Protein AF-A0A9D8KCK3-F1 (afdb_monomer)

Structure (mmCIF, N/CA/C/O backbone):
data_AF-A0A9D8KCK3-F1
#
_entry.id   AF-A0A9D8KCK3-F1
#
loop_
_atom_site.group_PDB
_atom_site.id
_atom_site.type_symbol
_atom_site.label_atom_id
_atom_site.label_alt_id
_atom_site.label_comp_id
_atom_site.label_asym_id
_atom_site.label_entity_id
_atom_site.label_seq_id
_atom_site.pdbx_PDB_ins_code
_atom_site.Cartn_x
_atom_site.Cartn_y
_atom_site.Cartn_z
_atom_site.occupancy
_atom_site.B_iso_or_equiv
_atom_site.auth_seq_id
_atom_site.auth_comp_id
_atom_site.auth_asym_id
_atom_site.auth_atom_id
_atom_site.pdbx_PDB_model_num
ATOM 1 N N . MET A 1 1 ? -9.465 -9.272 18.008 1.00 60.84 1 MET A N 1
ATOM 2 C CA . MET A 1 1 ? -8.113 -9.120 17.434 1.00 60.84 1 MET A CA 1
ATOM 3 C C . MET A 1 1 ? -8.028 -10.015 16.230 1.00 60.84 1 MET A C 1
ATOM 5 O O . MET A 1 1 ? -7.490 -11.113 16.320 1.00 60.84 1 MET A O 1
ATOM 9 N N . ALA A 1 2 ? -8.643 -9.576 15.137 1.00 87.25 2 ALA A N 1
ATOM 10 C CA . ALA A 1 2 ? -8.571 -10.280 13.873 1.00 87.25 2 ALA A CA 1
ATOM 11 C C . ALA A 1 2 ? -7.881 -9.375 12.852 1.00 87.25 2 ALA A C 1
ATOM 13 O O . ALA A 1 2 ? -8.322 -8.249 12.627 1.00 87.25 2 ALA A O 1
ATOM 14 N N . ASN A 1 3 ? -6.807 -9.878 12.235 1.00 96.56 3 ASN A N 1
ATOM 15 C CA . ASN A 1 3 ? -6.381 -9.363 10.940 1.00 96.56 3 ASN A CA 1
ATOM 16 C C . ASN A 1 3 ? -7.464 -9.773 9.930 1.00 96.56 3 ASN A C 1
ATOM 18 O O . ASN A 1 3 ? -7.490 -10.919 9.484 1.00 96.56 3 ASN A O 1
ATOM 22 N N . VAL A 1 4 ? -8.384 -8.863 9.620 1.00 97.88 4 VAL A N 1
ATOM 23 C CA . VAL A 1 4 ? -9.520 -9.110 8.723 1.00 97.88 4 VAL A CA 1
ATOM 24 C C . VAL A 1 4 ? -9.115 -9.124 7.247 1.00 97.88 4 VAL A C 1
ATOM 26 O O . VAL A 1 4 ? -9.900 -9.574 6.415 1.00 97.88 4 VAL A O 1
ATOM 29 N N . ALA A 1 5 ? -7.889 -8.693 6.924 1.00 97.88 5 ALA A N 1
ATOM 30 C CA . ALA A 1 5 ? -7.312 -8.804 5.584 1.00 97.88 5 ALA A CA 1
ATOM 31 C C . ALA A 1 5 ? -6.701 -10.189 5.301 1.00 97.88 5 ALA A C 1
ATOM 33 O O . ALA A 1 5 ? -6.444 -10.503 4.142 1.00 97.88 5 ALA A O 1
ATOM 34 N N . LEU A 1 6 ? -6.496 -11.032 6.321 1.00 97.75 6 LEU A N 1
ATOM 35 C CA . LEU A 1 6 ? -5.874 -12.346 6.157 1.00 97.75 6 LEU A CA 1
ATOM 36 C C . LEU A 1 6 ? -6.673 -13.224 5.176 1.00 97.75 6 LEU A C 1
ATOM 38 O O . LEU A 1 6 ? -7.857 -13.496 5.379 1.00 97.75 6 LEU A O 1
ATOM 42 N N . GLY A 1 7 ? -6.004 -13.685 4.122 1.00 97.31 7 GLY A N 1
ATOM 43 C CA . GLY A 1 7 ? -6.556 -14.516 3.055 1.00 97.31 7 GLY A CA 1
ATOM 44 C C . GLY A 1 7 ? -7.502 -13.786 2.100 1.00 97.31 7 GLY A C 1
ATOM 45 O O . GLY A 1 7 ? -8.140 -14.444 1.277 1.00 97.31 7 GLY A O 1
ATOM 46 N N . LYS A 1 8 ? -7.634 -12.457 2.203 1.00 97.25 8 LYS A N 1
ATOM 47 C CA . LYS A 1 8 ? -8.521 -11.676 1.335 1.00 97.25 8 LYS A CA 1
ATOM 48 C C . LYS A 1 8 ? -7.911 -11.445 -0.041 1.00 97.25 8 LYS A C 1
ATOM 50 O O . LYS A 1 8 ? -6.692 -11.380 -0.205 1.00 97.25 8 LYS A O 1
ATOM 55 N N . ARG A 1 9 ? -8.787 -11.323 -1.039 1.00 93.31 9 ARG A N 1
ATOM 56 C CA . ARG A 1 9 ? -8.413 -11.121 -2.440 1.00 93.31 9 ARG A CA 1
ATOM 57 C C . ARG A 1 9 ? -7.913 -9.691 -2.666 1.00 93.31 9 ARG A C 1
ATOM 59 O O . ARG A 1 9 ? -8.565 -8.737 -2.250 1.00 93.31 9 ARG A O 1
ATOM 66 N N . VAL A 1 10 ? -6.813 -9.573 -3.408 1.00 95.31 10 VAL A N 1
ATOM 67 C CA . VAL A 1 10 ? -6.429 -8.334 -4.098 1.00 95.31 10 VAL A CA 1
ATOM 68 C C . VAL A 1 10 ? -7.210 -8.244 -5.407 1.00 95.31 10 VAL A C 1
ATOM 70 O O . VAL A 1 10 ? -7.305 -9.231 -6.144 1.00 95.31 10 VAL A O 1
ATOM 73 N N . GLU A 1 11 ? -7.823 -7.097 -5.670 1.00 92.81 11 GLU A N 1
ATOM 74 C CA . GLU A 1 11 ? -8.735 -6.934 -6.799 1.00 92.81 11 GLU A CA 1
ATOM 75 C C . GLU A 1 11 ? -8.028 -6.811 -8.143 1.00 92.81 11 GLU A C 1
ATOM 77 O O . GLU A 1 11 ? -8.516 -7.363 -9.135 1.00 92.81 11 GLU A O 1
ATOM 82 N N . GLU A 1 12 ? -6.899 -6.113 -8.162 1.00 89.69 12 GLU A N 1
ATOM 83 C CA . GLU A 1 12 ? -6.051 -5.921 -9.327 1.00 89.69 12 GLU A CA 1
ATOM 84 C C . GLU A 1 12 ? -5.218 -7.175 -9.630 1.00 89.69 12 GLU A C 1
ATOM 86 O O . GLU A 1 12 ? -4.938 -8.006 -8.760 1.00 89.69 12 GLU A O 1
ATOM 91 N N . ASP A 1 13 ? -4.795 -7.308 -10.887 1.00 89.75 13 ASP A N 1
ATOM 92 C CA . ASP A 1 13 ? -4.031 -8.462 -11.376 1.00 89.75 13 ASP A CA 1
ATOM 93 C C . ASP A 1 13 ? -2.537 -8.349 -11.023 1.00 89.75 13 ASP A C 1
ATOM 95 O O . ASP A 1 13 ? -1.655 -8.244 -11.877 1.00 89.75 13 ASP A O 1
ATOM 99 N N . TRP A 1 14 ? -2.246 -8.307 -9.721 1.00 93.50 14 TRP A N 1
ATOM 100 C CA . TRP A 1 14 ? -0.877 -8.326 -9.216 1.00 93.50 14 TRP A CA 1
ATOM 101 C C . TRP A 1 14 ? -0.295 -9.732 -9.313 1.00 93.50 14 TRP A C 1
ATOM 103 O O . TRP A 1 14 ? -0.905 -10.725 -8.904 1.00 93.50 14 TRP A O 1
ATOM 113 N N . SER A 1 15 ? 0.957 -9.812 -9.758 1.00 95.19 15 SER A N 1
ATOM 114 C CA . SER A 1 15 ? 1.705 -11.063 -9.712 1.00 95.19 15 SER A CA 1
ATOM 115 C C . SER A 1 15 ? 1.869 -11.512 -8.261 1.00 95.19 15 SER A C 1
ATOM 117 O O . SER A 1 15 ? 2.265 -10.719 -7.407 1.00 95.19 15 SER A O 1
ATOM 119 N N . ASN A 1 16 ? 1.578 -12.788 -7.987 1.00 95.94 16 ASN A N 1
ATOM 120 C CA . ASN A 1 16 ? 1.599 -13.380 -6.644 1.00 95.94 16 ASN A CA 1
ATOM 121 C C . ASN A 1 16 ? 0.749 -12.607 -5.619 1.00 95.94 16 ASN A C 1
ATOM 123 O O . ASN A 1 16 ? 1.131 -12.492 -4.458 1.00 95.94 16 ASN A O 1
ATOM 127 N N . SER A 1 17 ? -0.401 -12.073 -6.035 1.00 95.25 17 SER A N 1
ATOM 128 C CA . SER A 1 17 ? -1.267 -11.233 -5.199 1.00 95.25 17 SER A CA 1
ATOM 129 C C . SER A 1 17 ? -1.626 -11.827 -3.832 1.00 95.25 17 SER A C 1
ATOM 131 O O . SER A 1 17 ? -1.714 -11.088 -2.856 1.00 95.25 17 SER A O 1
ATOM 133 N N . ILE A 1 18 ? -1.763 -13.155 -3.738 1.00 95.12 18 ILE A N 1
ATOM 134 C CA . ILE A 1 18 ? -2.045 -13.857 -2.477 1.00 95.12 18 ILE A CA 1
ATOM 135 C C . ILE A 1 18 ? -0.959 -13.652 -1.416 1.00 95.12 18 ILE A C 1
ATOM 137 O O . ILE A 1 18 ? -1.251 -13.733 -0.229 1.00 95.12 18 ILE A O 1
ATOM 141 N N . GLU A 1 19 ? 0.285 -13.374 -1.819 1.00 97.38 19 GLU A N 1
ATOM 142 C CA . GLU A 1 19 ? 1.371 -13.115 -0.874 1.00 97.38 19 GLU A CA 1
ATOM 143 C C . GLU A 1 19 ? 1.085 -11.880 -0.023 1.00 97.38 19 GLU A C 1
ATOM 145 O O . GLU A 1 19 ? 1.400 -11.893 1.153 1.00 97.38 19 GLU A O 1
ATOM 150 N N . ALA A 1 20 ? 0.404 -10.862 -0.564 1.00 97.81 20 ALA A N 1
ATOM 151 C CA . ALA A 1 20 ? 0.104 -9.638 0.176 1.00 97.81 20 ALA A CA 1
ATOM 152 C C . ALA A 1 20 ? -0.858 -9.839 1.356 1.00 97.81 20 ALA A C 1
ATOM 154 O O . ALA A 1 20 ? -1.026 -8.914 2.142 1.00 97.81 20 ALA A O 1
ATOM 155 N N . THR A 1 21 ? -1.530 -10.984 1.472 1.00 98.00 21 THR A N 1
ATOM 156 C CA . THR A 1 21 ? -2.535 -11.229 2.516 1.00 98.00 21 THR A CA 1
ATOM 157 C C . THR A 1 21 ? -2.410 -12.614 3.148 1.00 98.00 21 THR A C 1
ATOM 159 O O . THR A 1 21 ? -3.342 -13.070 3.810 1.00 98.00 21 THR A O 1
ATOM 162 N N . ASN A 1 22 ? -1.301 -13.335 2.958 1.00 96.94 22 ASN A N 1
ATOM 163 C CA . ASN A 1 22 ? -1.178 -14.721 3.431 1.00 96.94 22 ASN A CA 1
ATOM 164 C C . ASN A 1 22 ? -0.672 -14.854 4.879 1.00 96.94 22 ASN A C 1
ATOM 166 O O . ASN A 1 22 ? -0.612 -15.973 5.398 1.00 96.94 22 ASN A O 1
ATOM 170 N N . GLY A 1 23 ? -0.316 -13.752 5.544 1.00 95.50 23 GLY A N 1
ATOM 171 C CA . GLY A 1 23 ? 0.222 -13.746 6.902 1.00 95.50 23 GLY A CA 1
ATOM 172 C C . GLY A 1 23 ? 1.704 -14.119 6.985 1.00 95.50 23 GLY A C 1
ATOM 173 O O . GLY A 1 23 ? 2.251 -14.217 8.090 1.00 95.50 23 GLY A O 1
ATOM 174 N N . ASN A 1 24 ? 2.382 -14.359 5.858 1.00 94.56 24 ASN A N 1
ATOM 175 C CA . ASN A 1 24 ? 3.786 -14.742 5.838 1.00 94.56 24 ASN A CA 1
ATOM 176 C C . ASN A 1 24 ? 4.701 -13.523 5.708 1.00 94.56 24 ASN A C 1
ATOM 178 O O . ASN A 1 24 ? 5.197 -13.158 4.648 1.00 94.56 24 ASN A O 1
ATOM 182 N N . VAL A 1 25 ? 5.068 -12.992 6.863 1.00 93.50 25 VAL A N 1
ATOM 183 C CA . VAL A 1 25 ? 5.966 -11.837 6.989 1.00 93.50 25 VAL A CA 1
ATOM 184 C C . VAL A 1 25 ? 7.453 -12.220 6.992 1.00 93.50 25 VAL A C 1
ATOM 186 O O . VAL A 1 25 ? 8.318 -11.421 7.353 1.00 93.50 25 VAL A O 1
ATOM 189 N N . SER A 1 26 ? 7.774 -13.471 6.649 1.00 90.25 26 SER A N 1
ATOM 190 C CA . SER A 1 26 ? 9.117 -14.045 6.747 1.00 90.25 26 SER A CA 1
ATOM 191 C C . SER A 1 26 ? 9.504 -14.797 5.474 1.00 90.25 26 SER A C 1
ATOM 193 O O . SER A 1 26 ? 8.661 -15.180 4.670 1.00 90.25 26 SER A O 1
ATOM 195 N N . LYS A 1 27 ? 10.802 -15.057 5.287 1.00 88.75 27 LYS A N 1
ATOM 196 C CA . LYS A 1 27 ? 11.336 -15.882 4.186 1.00 88.75 27 LYS A CA 1
ATOM 197 C C . LYS A 1 27 ? 11.113 -15.322 2.777 1.00 88.75 27 LYS A C 1
ATOM 199 O O . LYS A 1 27 ? 11.446 -16.008 1.811 1.00 88.75 27 LYS A O 1
ATOM 204 N N . TYR A 1 28 ? 10.644 -14.085 2.634 1.00 93.88 28 TYR A N 1
ATOM 205 C CA . TYR A 1 28 ? 10.655 -13.404 1.346 1.00 93.88 28 TYR A CA 1
ATOM 206 C C . TYR A 1 28 ? 12.095 -13.086 0.922 1.00 93.88 28 TYR A C 1
ATOM 208 O O . TYR A 1 28 ? 12.970 -12.748 1.727 1.00 93.88 28 TYR A O 1
ATOM 216 N N . THR A 1 29 ? 12.367 -13.256 -0.366 1.00 91.62 29 THR A N 1
ATOM 217 C CA . THR A 1 29 ? 13.702 -13.133 -0.970 1.00 91.62 29 THR A CA 1
ATOM 218 C C . THR A 1 29 ? 13.698 -12.040 -2.026 1.00 91.62 29 THR A C 1
ATOM 220 O O . THR A 1 29 ? 12.721 -11.330 -2.152 1.00 91.62 29 THR A O 1
ATOM 223 N N . GLY A 1 30 ? 14.773 -11.861 -2.802 1.00 87.06 30 GLY A N 1
ATOM 224 C CA . GLY A 1 30 ? 14.754 -10.882 -3.901 1.00 87.06 30 GLY A CA 1
ATOM 225 C C . GLY A 1 30 ? 13.754 -11.194 -5.019 1.00 87.06 30 GLY A C 1
ATOM 226 O O . GLY A 1 30 ? 13.447 -10.293 -5.789 1.00 87.06 30 GLY A O 1
ATOM 227 N N . ASN A 1 31 ? 13.259 -12.435 -5.094 1.00 89.19 31 ASN A N 1
ATOM 228 C CA . ASN A 1 31 ? 12.496 -12.932 -6.241 1.00 89.19 31 ASN A CA 1
ATOM 229 C C . ASN A 1 31 ? 11.154 -13.589 -5.856 1.00 89.19 31 ASN A C 1
ATOM 231 O O . ASN A 1 31 ? 10.460 -14.074 -6.741 1.00 89.19 31 ASN A O 1
ATOM 235 N N . ALA A 1 32 ? 10.817 -13.695 -4.565 1.00 93.62 32 ALA A N 1
ATOM 236 C CA . ALA A 1 32 ? 9.633 -14.427 -4.099 1.00 93.62 32 ALA A CA 1
ATOM 237 C C . ALA A 1 32 ? 9.191 -13.983 -2.695 1.00 93.62 32 ALA A C 1
ATOM 239 O O . ALA A 1 32 ? 10.005 -13.436 -1.945 1.00 93.62 32 ALA A O 1
ATOM 240 N N . GLY A 1 33 ? 7.947 -14.311 -2.324 1.00 95.62 33 GLY A N 1
ATOM 241 C CA . GLY A 1 33 ? 7.348 -13.995 -1.019 1.00 95.62 33 GLY A CA 1
ATOM 242 C C . GLY A 1 33 ? 6.794 -12.571 -0.930 1.00 95.62 33 GLY A C 1
ATOM 243 O O . GLY A 1 33 ? 6.902 -11.931 0.107 1.00 95.62 33 GLY A O 1
ATOM 244 N N . PHE A 1 34 ? 6.317 -12.032 -2.049 1.00 97.50 34 PHE A N 1
ATOM 245 C CA . PHE A 1 34 ? 5.665 -10.729 -2.124 1.00 97.50 34 PHE A CA 1
ATOM 246 C C . PHE A 1 34 ? 4.753 -10.683 -3.350 1.00 97.50 34 PHE A C 1
ATOM 248 O O . PHE A 1 34 ? 5.034 -11.333 -4.365 1.00 97.50 34 PHE A O 1
ATOM 255 N N . ALA A 1 35 ? 3.709 -9.865 -3.269 1.00 98.00 35 ALA A N 1
ATOM 256 C CA . ALA A 1 35 ? 2.940 -9.429 -4.420 1.00 98.00 35 ALA A CA 1
ATOM 257 C C . ALA A 1 35 ? 3.673 -8.284 -5.127 1.00 98.00 35 ALA A C 1
ATOM 259 O O . ALA A 1 35 ? 4.323 -7.456 -4.474 1.00 98.00 35 ALA A O 1
ATOM 260 N N . TYR A 1 36 ? 3.570 -8.217 -6.455 1.00 97.25 36 TYR A N 1
ATOM 261 C CA . TYR A 1 36 ? 4.178 -7.128 -7.216 1.00 97.25 36 TYR A CA 1
ATOM 262 C C . TYR A 1 36 ? 3.457 -6.784 -8.523 1.00 97.25 36 TYR A C 1
ATOM 264 O O . TYR A 1 36 ? 2.821 -7.627 -9.153 1.00 97.25 36 TYR A O 1
ATOM 272 N N . THR A 1 37 ? 3.616 -5.532 -8.952 1.00 93.50 37 THR A N 1
ATOM 273 C CA . THR A 1 37 ? 3.099 -4.982 -10.220 1.00 93.50 37 THR A CA 1
ATOM 274 C C . THR A 1 37 ? 3.997 -3.829 -10.697 1.00 93.50 37 THR A C 1
ATOM 276 O O . THR A 1 37 ? 4.763 -3.291 -9.883 1.00 93.50 37 THR A O 1
ATOM 279 N N . PRO A 1 38 ? 3.985 -3.427 -11.984 1.00 88.38 38 PRO A N 1
ATOM 280 C CA . PRO A 1 38 ? 4.630 -2.192 -12.406 1.00 88.38 38 PRO A CA 1
ATOM 281 C C . PRO A 1 38 ? 3.940 -0.975 -11.778 1.00 88.38 38 PRO A C 1
ATOM 283 O O . PRO A 1 38 ? 2.721 -0.875 -11.841 1.00 88.38 38 PRO A O 1
ATOM 286 N N . TRP A 1 39 ? 4.691 -0.023 -11.222 1.00 86.12 39 TRP A N 1
ATOM 287 C CA . TRP A 1 39 ? 4.102 1.246 -10.772 1.00 86.12 39 TRP A CA 1
ATOM 288 C C . TRP A 1 39 ? 3.918 2.235 -11.950 1.00 86.12 39 TRP A C 1
ATOM 290 O O . TRP A 1 39 ? 4.722 2.218 -12.889 1.00 86.12 39 TRP A O 1
ATOM 300 N N . PRO A 1 40 ? 2.913 3.134 -11.903 1.00 88.50 40 PRO A N 1
ATOM 301 C CA . PRO A 1 40 ? 1.910 3.245 -10.850 1.00 88.50 40 PRO A CA 1
ATOM 302 C C . PRO A 1 40 ? 0.781 2.218 -10.995 1.00 88.50 40 PRO A C 1
ATOM 304 O O . PRO A 1 40 ? 0.372 1.904 -12.112 1.00 88.50 40 PRO A O 1
ATOM 307 N N . ASP A 1 41 ? 0.255 1.735 -9.871 1.00 87.88 41 ASP A N 1
ATOM 308 C CA . ASP A 1 41 ? -0.913 0.845 -9.842 1.00 87.88 41 ASP A CA 1
ATOM 309 C C . ASP A 1 41 ? -1.619 0.888 -8.477 1.00 87.88 41 ASP A C 1
ATOM 311 O O . ASP A 1 41 ? -1.084 1.440 -7.515 1.00 87.88 41 ASP A O 1
ATOM 315 N N . ASN A 1 42 ? -2.796 0.279 -8.365 1.00 91.62 42 ASN A N 1
ATOM 316 C CA . ASN A 1 42 ? -3.467 0.086 -7.081 1.00 91.62 42 ASN A CA 1
ATOM 317 C C . ASN A 1 42 ? -3.375 -1.358 -6.609 1.00 91.62 42 ASN A C 1
ATOM 319 O O . ASN A 1 42 ? -3.468 -2.286 -7.402 1.00 91.62 42 ASN A O 1
ATOM 323 N N . LEU A 1 43 ? -3.183 -1.530 -5.302 1.00 95.50 43 LEU A N 1
ATOM 324 C CA . LEU A 1 43 ? -3.442 -2.775 -4.589 1.00 95.50 43 LEU A CA 1
ATOM 325 C C . LEU A 1 43 ? -4.643 -2.533 -3.688 1.00 95.50 43 LEU A C 1
ATOM 327 O O . LEU A 1 43 ? -4.513 -1.885 -2.648 1.00 95.50 43 LEU A O 1
ATOM 331 N N . THR A 1 44 ? -5.799 -3.035 -4.092 1.00 97.06 44 THR A N 1
ATOM 332 C CA . THR A 1 44 ? -7.059 -2.937 -3.366 1.00 97.06 44 THR A CA 1
ATOM 333 C C . THR A 1 44 ? -7.417 -4.298 -2.788 1.00 97.06 44 THR A C 1
ATOM 335 O O . THR A 1 44 ? -7.530 -5.282 -3.512 1.00 97.06 44 THR A O 1
ATOM 338 N N . ILE A 1 45 ? -7.616 -4.361 -1.474 1.00 98.19 45 ILE A N 1
ATOM 339 C CA . ILE A 1 45 ? -8.086 -5.557 -0.772 1.00 98.19 45 ILE A CA 1
ATOM 340 C C . ILE A 1 45 ? -9.574 -5.387 -0.482 1.00 98.19 45 ILE A C 1
ATOM 342 O O . ILE A 1 45 ? -9.952 -4.437 0.208 1.00 98.19 45 ILE A O 1
ATOM 346 N N . ASP A 1 46 ? -10.400 -6.319 -0.964 1.00 97.25 46 ASP A N 1
ATOM 347 C CA . ASP A 1 46 ? -11.806 -6.428 -0.558 1.00 97.25 46 ASP A CA 1
ATOM 348 C C . ASP A 1 46 ? -11.905 -7.271 0.721 1.00 97.25 46 ASP A C 1
ATOM 350 O O . ASP A 1 46 ? -11.664 -8.480 0.714 1.00 97.25 46 ASP A O 1
ATOM 354 N N . LEU A 1 47 ? -12.276 -6.635 1.834 1.00 97.88 47 LEU A N 1
ATOM 355 C CA . LEU A 1 47 ? -12.503 -7.305 3.118 1.00 97.88 47 LEU A CA 1
ATOM 356 C C . LEU A 1 47 ? -13.825 -8.096 3.144 1.00 97.88 47 LEU A C 1
ATOM 358 O O . LEU A 1 47 ? -14.109 -8.776 4.130 1.00 97.88 47 LEU A O 1
ATOM 362 N N . GLU A 1 48 ? -14.633 -8.014 2.082 1.00 97.19 48 GLU A N 1
ATOM 363 C CA . GLU A 1 48 ? -15.952 -8.635 1.862 1.00 97.19 48 GLU A CA 1
ATOM 364 C C . GLU A 1 48 ? -17.082 -8.066 2.735 1.00 97.19 48 GLU A C 1
ATOM 366 O O . GLU A 1 48 ? -18.249 -8.115 2.349 1.00 97.19 48 GLU A O 1
ATOM 371 N N . ASN A 1 49 ? -16.749 -7.477 3.885 1.00 96.81 49 ASN A N 1
ATOM 372 C CA . ASN A 1 49 ? -17.671 -6.798 4.791 1.00 96.81 49 ASN A CA 1
ATOM 373 C C . ASN A 1 49 ? -17.117 -5.429 5.194 1.00 96.81 49 ASN A C 1
ATOM 375 O O . ASN A 1 49 ? -15.920 -5.173 5.092 1.00 96.81 49 ASN A O 1
ATOM 379 N N . ILE A 1 50 ? -17.994 -4.549 5.681 1.00 97.19 50 ILE A N 1
ATOM 380 C CA . ILE A 1 50 ? -17.563 -3.298 6.313 1.00 97.19 50 ILE A CA 1
ATOM 381 C C . ILE A 1 50 ? -17.112 -3.618 7.739 1.00 97.19 50 ILE A C 1
ATOM 383 O O . ILE A 1 50 ? -17.899 -4.127 8.538 1.00 97.19 50 ILE A O 1
ATOM 387 N N . TYR A 1 51 ? -15.867 -3.271 8.052 1.00 97.38 51 TYR A N 1
ATOM 388 C CA . TYR A 1 51 ? -15.278 -3.387 9.380 1.00 97.38 51 TYR A CA 1
ATOM 389 C C . TYR A 1 51 ? -15.000 -2.012 9.977 1.00 97.38 51 TYR A C 1
ATOM 391 O O . TYR A 1 51 ? -14.747 -1.043 9.260 1.00 97.38 51 TYR A O 1
ATOM 399 N N . GLU A 1 52 ? -15.021 -1.944 11.305 1.00 96.62 52 GLU A N 1
ATOM 400 C CA . GLU A 1 52 ? -14.486 -0.820 12.066 1.00 96.62 52 GLU A CA 1
ATOM 401 C C . GLU A 1 52 ? -12.985 -1.053 12.289 1.00 96.62 52 GLU A C 1
ATOM 403 O O . GLU A 1 52 ? -12.579 -1.806 13.169 1.00 96.62 52 GLU A O 1
ATOM 408 N N . LEU A 1 53 ? -12.150 -0.465 11.433 1.00 97.19 53 LEU A N 1
ATOM 409 C CA . LEU A 1 53 ? -10.706 -0.668 11.434 1.00 97.19 53 LEU A CA 1
ATOM 410 C C . LEU A 1 53 ? -10.019 0.272 12.425 1.00 97.19 53 LEU A C 1
ATOM 412 O O . LEU A 1 53 ? -10.118 1.496 12.326 1.00 97.19 53 LEU A O 1
ATOM 416 N N . HIS A 1 54 ? -9.265 -0.315 13.349 1.00 96.69 54 HIS A N 1
ATOM 417 C CA . HIS A 1 54 ? -8.438 0.398 14.319 1.00 96.69 54 HIS A CA 1
ATOM 418 C C . HIS A 1 54 ? -7.014 0.614 13.818 1.00 96.69 54 HIS A C 1
ATOM 420 O O . HIS A 1 54 ? -6.397 1.629 14.134 1.00 96.69 54 HIS A O 1
ATOM 426 N N . VAL A 1 55 ? -6.471 -0.347 13.069 1.00 97.38 55 VAL A N 1
ATOM 427 C CA . VAL A 1 55 ? -5.097 -0.290 12.566 1.00 97.38 55 VAL A CA 1
ATOM 428 C C . VAL A 1 55 ? -5.039 -0.877 11.167 1.00 97.38 55 VAL A C 1
ATOM 430 O O . VAL A 1 55 ? -5.554 -1.967 10.931 1.00 97.38 55 VAL A O 1
ATOM 433 N N . ILE A 1 56 ? -4.353 -0.190 10.260 1.00 98.31 56 ILE A N 1
ATOM 434 C CA . ILE A 1 56 ? -3.852 -0.785 9.020 1.00 98.31 56 ILE A CA 1
ATOM 435 C C . ILE A 1 56 ? -2.333 -0.756 9.092 1.00 98.31 56 ILE A C 1
ATOM 437 O O . ILE A 1 56 ? -1.739 0.267 9.433 1.00 98.31 56 ILE A O 1
ATOM 441 N N . ARG A 1 57 ? -1.688 -1.873 8.771 1.00 97.81 57 ARG A N 1
ATOM 442 C CA . ARG A 1 57 ? -0.237 -1.919 8.616 1.00 97.81 57 ARG A CA 1
ATOM 443 C C . ARG A 1 57 ? 0.153 -2.800 7.453 1.00 97.81 57 ARG A C 1
ATOM 445 O O . ARG A 1 57 ? -0.550 -3.746 7.134 1.00 97.81 57 ARG A O 1
ATOM 452 N N . PHE A 1 58 ? 1.274 -2.504 6.825 1.00 98.50 58 PHE A N 1
ATOM 453 C CA . PHE A 1 58 ? 1.775 -3.318 5.726 1.00 98.50 58 PHE A CA 1
ATOM 454 C C . PHE A 1 58 ? 3.295 -3.308 5.690 1.00 98.50 58 PHE A C 1
ATOM 456 O O . PHE A 1 58 ? 3.948 -2.372 6.161 1.00 98.50 58 PHE A O 1
ATOM 463 N N . LEU A 1 59 ? 3.842 -4.381 5.134 1.00 98.38 59 LEU A N 1
ATOM 464 C CA . LEU A 1 59 ? 5.261 -4.612 4.953 1.00 98.38 59 LEU A CA 1
ATOM 465 C C . LEU A 1 59 ? 5.614 -4.418 3.483 1.00 98.38 59 LEU A C 1
ATOM 467 O O . LEU A 1 59 ? 5.234 -5.211 2.623 1.00 98.38 59 LEU A O 1
ATOM 471 N N . LEU A 1 60 ? 6.380 -3.373 3.193 1.00 98.44 60 LEU A N 1
ATOM 472 C CA . LEU A 1 60 ? 7.021 -3.205 1.893 1.00 98.44 60 LEU A CA 1
ATOM 473 C C . LEU A 1 60 ? 8.363 -3.933 1.886 1.00 98.44 60 LEU A C 1
ATOM 475 O O . LEU A 1 60 ? 9.041 -3.998 2.912 1.00 98.44 60 LEU A O 1
ATOM 479 N N . PHE A 1 61 ? 8.780 -4.445 0.727 1.00 97.56 61 PHE A N 1
ATOM 480 C CA . PHE A 1 61 ? 10.044 -5.180 0.632 1.00 97.56 61 PHE A CA 1
ATOM 481 C C . PHE A 1 61 ? 11.227 -4.344 1.144 1.00 97.56 61 PHE A C 1
ATOM 483 O O . PHE A 1 61 ? 11.542 -3.297 0.578 1.00 97.56 61 PHE A O 1
ATOM 490 N N . ASP A 1 62 ? 11.928 -4.847 2.157 1.00 96.38 62 ASP A N 1
ATOM 491 C CA . ASP A 1 62 ? 13.116 -4.209 2.738 1.00 96.38 62 ASP A CA 1
ATOM 492 C C . ASP A 1 62 ? 14.340 -5.140 2.788 1.00 96.38 62 ASP A C 1
ATOM 494 O O . ASP A 1 62 ? 15.370 -4.802 3.365 1.00 96.38 62 ASP A O 1
ATOM 498 N N . GLY A 1 63 ? 14.237 -6.329 2.187 1.00 93.94 63 GLY A N 1
ATOM 499 C CA . GLY A 1 63 ? 15.310 -7.322 2.146 1.00 93.94 63 GLY A CA 1
ATOM 500 C C . GLY A 1 63 ? 15.602 -8.050 3.466 1.00 93.94 63 GLY A C 1
ATOM 501 O O . GLY A 1 63 ? 16.509 -8.889 3.483 1.00 93.94 63 GLY A O 1
ATOM 502 N N . LEU A 1 64 ? 14.853 -7.805 4.548 1.00 94.19 64 LEU A N 1
ATOM 503 C CA . LEU A 1 64 ? 15.086 -8.433 5.857 1.00 94.19 64 LEU A CA 1
ATOM 504 C C . LEU A 1 64 ? 14.413 -9.804 6.021 1.00 94.19 64 LEU A C 1
ATOM 506 O O . LEU A 1 64 ? 14.737 -10.537 6.952 1.00 94.19 64 LEU A O 1
ATOM 510 N N . GLY A 1 65 ? 13.546 -10.205 5.090 1.00 90.50 65 GLY A N 1
ATOM 511 C CA . GLY A 1 65 ? 12.880 -11.513 5.106 1.00 90.50 65 GLY A CA 1
ATOM 512 C C . GLY A 1 65 ? 13.803 -12.714 4.887 1.00 90.50 65 GLY A C 1
ATOM 513 O O . GLY A 1 65 ? 13.438 -13.841 5.228 1.00 90.50 65 GLY A O 1
ATOM 514 N N . ARG A 1 66 ? 15.009 -12.504 4.341 1.00 86.94 66 ARG A N 1
ATOM 515 C CA . ARG A 1 66 ? 15.956 -13.592 4.056 1.00 86.94 66 ARG A CA 1
ATOM 516 C C . ARG A 1 66 ? 16.581 -14.117 5.354 1.00 86.94 66 ARG A C 1
ATOM 518 O O . ARG A 1 66 ? 16.965 -13.313 6.207 1.00 86.94 66 ARG A O 1
ATOM 525 N N . PRO A 1 67 ? 16.797 -15.440 5.485 1.00 80.44 67 PRO A N 1
ATOM 526 C CA . PRO A 1 67 ? 17.559 -15.985 6.602 1.00 80.44 67 PRO A CA 1
ATOM 527 C C . PRO A 1 67 ? 18.921 -15.293 6.729 1.00 80.44 67 PRO A C 1
ATOM 529 O O . PRO A 1 67 ? 19.656 -15.179 5.749 1.00 80.44 67 PRO A O 1
ATOM 532 N N . ASN A 1 68 ? 19.255 -14.847 7.941 1.00 82.44 68 ASN A N 1
ATOM 533 C CA . ASN A 1 68 ? 20.504 -14.148 8.269 1.00 82.44 68 ASN A CA 1
ATOM 534 C C . ASN A 1 68 ? 20.710 -12.785 7.581 1.00 82.44 68 ASN A C 1
ATOM 536 O O . ASN A 1 68 ? 21.828 -12.265 7.612 1.00 82.44 68 ASN A O 1
ATOM 540 N N . SER A 1 69 ? 19.670 -12.181 6.995 1.00 83.75 69 SER A N 1
ATOM 541 C CA . SER A 1 69 ? 19.763 -10.800 6.519 1.00 83.75 69 SER A CA 1
ATOM 542 C C . SER A 1 69 ? 19.982 -9.857 7.699 1.00 83.75 69 SER A C 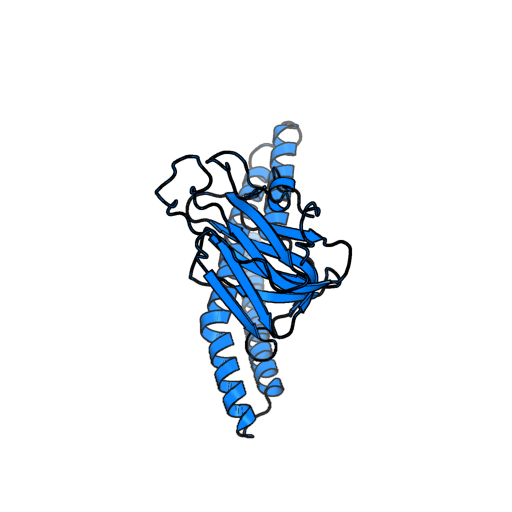1
ATOM 544 O O . SER A 1 69 ? 19.203 -9.846 8.650 1.00 83.75 69 SER A O 1
ATOM 546 N N . LYS A 1 70 ? 21.067 -9.083 7.655 1.00 84.50 70 LYS A N 1
ATOM 547 C CA . LYS A 1 70 ? 21.398 -8.066 8.670 1.00 84.50 70 LYS A CA 1
ATOM 548 C C . LYS A 1 70 ? 21.354 -6.647 8.115 1.00 84.50 70 LYS A C 1
ATOM 550 O O . LYS A 1 70 ? 21.567 -5.694 8.858 1.00 84.50 70 LYS A O 1
ATOM 555 N N . THR A 1 71 ? 21.122 -6.509 6.814 1.00 89.00 71 THR A N 1
ATOM 556 C CA . THR A 1 71 ? 21.216 -5.236 6.108 1.00 89.00 71 THR A CA 1
ATOM 557 C C . THR A 1 71 ? 19.930 -5.013 5.340 1.00 89.00 71 THR A C 1
ATOM 559 O O . THR A 1 71 ? 19.562 -5.816 4.485 1.00 89.00 71 THR A O 1
ATOM 562 N N . AR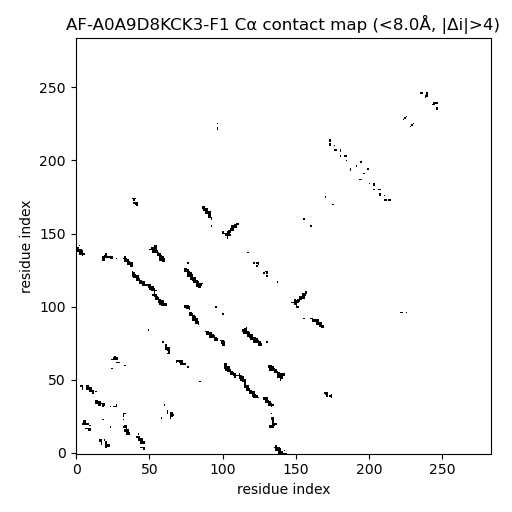G A 1 72 ? 19.259 -3.914 5.678 1.00 93.38 72 ARG A N 1
ATOM 563 C CA . ARG A 1 72 ? 18.060 -3.432 5.001 1.00 93.38 72 ARG A CA 1
ATOM 564 C C . ARG A 1 72 ? 18.427 -2.977 3.584 1.00 93.38 72 ARG A C 1
ATOM 566 O O . ARG A 1 72 ? 19.447 -2.318 3.390 1.00 93.38 72 ARG A O 1
ATOM 573 N N . ASP A 1 73 ? 17.605 -3.338 2.607 1.00 94.44 73 ASP A N 1
ATOM 574 C CA . ASP A 1 73 ? 17.688 -2.837 1.234 1.00 94.44 73 ASP A CA 1
ATOM 575 C C . ASP A 1 73 ? 17.494 -1.308 1.236 1.00 94.44 73 ASP A C 1
ATOM 577 O O . ASP A 1 73 ? 16.747 -0.760 2.050 1.00 94.44 73 ASP A O 1
ATOM 581 N N . THR A 1 74 ? 18.201 -0.605 0.353 1.00 94.50 74 THR A N 1
ATOM 582 C CA . THR A 1 74 ? 18.185 0.864 0.289 1.00 94.50 74 THR A CA 1
ATOM 583 C C . THR A 1 74 ? 17.018 1.417 -0.520 1.00 94.50 74 THR A C 1
ATOM 585 O O . THR A 1 74 ? 16.820 2.633 -0.547 1.00 94.50 74 THR A O 1
ATOM 588 N N . ARG A 1 75 ? 16.246 0.561 -1.201 1.00 95.31 75 ARG A N 1
ATOM 589 C CA . ARG A 1 75 ? 15.096 1.006 -1.983 1.00 95.31 75 ARG A CA 1
ATOM 590 C C . ARG A 1 75 ? 14.028 1.630 -1.101 1.00 95.31 75 ARG A C 1
ATOM 592 O O . ARG A 1 75 ? 13.795 1.187 0.023 1.00 95.31 75 ARG A O 1
ATOM 599 N N . ILE A 1 76 ? 13.331 2.600 -1.665 1.00 96.69 76 ILE A N 1
ATOM 600 C CA . ILE A 1 76 ? 12.208 3.278 -1.033 1.00 96.69 76 ILE A CA 1
ATOM 601 C C . ILE A 1 76 ? 11.026 3.295 -1.990 1.00 96.69 76 ILE A C 1
ATOM 603 O O . ILE A 1 76 ? 11.195 3.354 -3.212 1.00 96.69 76 ILE A O 1
ATOM 607 N N . TYR A 1 77 ? 9.836 3.261 -1.413 1.00 97.88 77 TYR A N 1
ATOM 608 C CA . TYR A 1 77 ? 8.574 3.282 -2.128 1.00 97.88 77 TYR A CA 1
ATOM 609 C C . TYR A 1 77 ? 7.792 4.543 -1.789 1.00 97.88 77 TYR A C 1
ATOM 611 O O . TYR A 1 77 ? 7.835 5.017 -0.650 1.00 97.88 77 TYR A O 1
ATOM 619 N N . LYS A 1 78 ? 7.047 5.042 -2.775 1.00 95.88 78 LYS A N 1
ATOM 620 C CA . LYS A 1 78 ? 6.051 6.103 -2.596 1.00 95.88 78 LYS A CA 1
ATOM 621 C C . LYS A 1 78 ? 4.670 5.552 -2.847 1.00 95.88 78 LYS A C 1
ATOM 623 O O . LYS A 1 78 ? 4.478 4.808 -3.811 1.00 95.88 78 LYS A O 1
ATOM 628 N N . TYR A 1 79 ? 3.730 5.908 -1.992 1.00 95.44 79 TYR A N 1
ATOM 629 C CA . TYR A 1 79 ? 2.369 5.417 -2.077 1.00 95.44 79 TYR A CA 1
ATOM 630 C C . TYR A 1 79 ? 1.395 6.326 -1.327 1.00 95.44 79 TYR A C 1
ATOM 632 O O . TYR A 1 79 ? 1.790 7.137 -0.485 1.00 95.44 79 TYR A O 1
ATOM 640 N N . ARG A 1 80 ? 0.108 6.100 -1.588 1.00 93.81 80 ARG A N 1
ATOM 641 C CA . ARG A 1 80 ? -0.997 6.592 -0.763 1.00 93.81 80 ARG A CA 1
ATOM 642 C C . ARG A 1 80 ? -1.736 5.436 -0.098 1.00 93.81 80 ARG A C 1
ATOM 644 O O . ARG A 1 80 ? -1.882 4.373 -0.700 1.00 93.81 80 ARG A O 1
ATOM 651 N N . LEU A 1 81 ? -2.197 5.639 1.133 1.00 95.75 81 LEU A N 1
ATOM 652 C CA . LEU A 1 81 ? -3.099 4.726 1.839 1.00 95.75 81 LEU A CA 1
ATOM 653 C C . LEU A 1 81 ? -4.510 5.301 1.801 1.00 95.75 81 LEU A C 1
ATOM 655 O O . LEU A 1 81 ? -4.741 6.385 2.337 1.00 95.75 81 LEU A O 1
ATOM 659 N N . LEU A 1 82 ? -5.449 4.557 1.224 1.00 93.81 82 LEU A N 1
ATOM 660 C CA . LEU A 1 82 ? -6.850 4.945 1.145 1.00 93.81 82 LEU A CA 1
ATOM 661 C C . LEU A 1 82 ? -7.768 3.838 1.660 1.00 93.81 82 LEU A C 1
ATOM 663 O O . LEU A 1 82 ? -7.421 2.656 1.637 1.00 93.81 82 LEU A O 1
ATOM 667 N N . THR A 1 83 ? -8.974 4.212 2.079 1.00 95.00 83 THR A N 1
ATOM 668 C CA . THR A 1 83 ? -10.041 3.245 2.372 1.00 95.00 83 THR A CA 1
ATOM 669 C C . THR A 1 83 ? -11.365 3.651 1.750 1.00 95.00 83 THR A C 1
ATOM 671 O O . THR A 1 83 ? -11.653 4.842 1.643 1.00 95.00 83 THR A O 1
ATOM 674 N N . SER A 1 84 ? -12.215 2.673 1.450 1.00 92.38 84 SER A N 1
ATOM 675 C CA . SER A 1 84 ? -13.576 2.906 0.967 1.00 92.38 84 SER A CA 1
ATOM 676 C C . SER A 1 84 ? -14.581 1.947 1.605 1.00 92.38 84 SER A C 1
ATOM 678 O O . SER A 1 84 ? -14.237 0.838 2.017 1.00 92.38 84 SER A O 1
ATOM 680 N N . LYS A 1 85 ? -15.849 2.361 1.670 1.00 90.75 85 LYS A N 1
ATOM 681 C CA . LYS A 1 85 ? -16.982 1.484 2.016 1.00 90.75 85 LYS A CA 1
ATOM 682 C C . LYS A 1 85 ? -17.671 0.902 0.785 1.00 90.75 85 LYS A C 1
ATOM 684 O O . LYS A 1 85 ? -18.272 -0.163 0.885 1.00 90.75 85 LYS A O 1
ATOM 689 N N . ASP A 1 86 ? -17.618 1.610 -0.338 1.00 83.62 86 ASP A N 1
ATOM 690 C CA . ASP A 1 86 ? -18.477 1.365 -1.497 1.00 83.62 86 ASP A CA 1
ATOM 691 C C . ASP A 1 86 ? -17.718 1.268 -2.826 1.00 83.62 86 ASP A C 1
ATOM 693 O O . ASP A 1 86 ? -18.354 1.175 -3.874 1.00 83.62 86 ASP A O 1
ATOM 697 N N . HIS A 1 87 ? -16.382 1.289 -2.764 1.00 84.19 87 HIS A N 1
ATOM 698 C CA . HIS A 1 87 ? -15.452 1.248 -3.897 1.00 84.19 87 HIS A CA 1
ATOM 699 C C . HIS A 1 87 ? -15.444 2.504 -4.784 1.00 84.19 87 HIS A C 1
ATOM 701 O O . HIS A 1 87 ? -14.634 2.616 -5.702 1.00 84.19 87 HIS A O 1
ATOM 707 N N . ARG A 1 88 ? -16.282 3.505 -4.489 1.00 76.06 88 ARG A N 1
ATOM 708 C CA . ARG A 1 88 ? -16.395 4.738 -5.284 1.00 76.06 88 ARG A CA 1
ATOM 709 C C . ARG A 1 88 ? -15.814 5.947 -4.575 1.00 76.06 88 ARG A C 1
ATOM 711 O O . ARG A 1 88 ? -15.109 6.733 -5.205 1.00 76.06 88 ARG A O 1
ATOM 718 N N . GLU A 1 89 ? -16.124 6.097 -3.292 1.00 76.69 89 GLU A N 1
ATOM 719 C CA . GLU A 1 89 ? -15.600 7.173 -2.455 1.00 76.69 89 GLU A CA 1
ATOM 720 C C . GLU A 1 89 ? -14.387 6.666 -1.681 1.00 76.69 89 GLU A C 1
ATOM 722 O O . GLU A 1 89 ? -14.496 5.741 -0.870 1.00 76.69 89 GLU A O 1
ATOM 727 N N . TRP A 1 90 ? -13.227 7.265 -1.940 1.00 83.88 90 TRP A N 1
ATOM 728 C CA . TRP A 1 90 ? -11.965 6.881 -1.319 1.00 83.88 90 TRP A CA 1
ATOM 729 C C . TRP A 1 90 ? -11.490 7.970 -0.369 1.00 83.88 90 TRP A C 1
ATOM 731 O O . TRP A 1 90 ? -11.272 9.110 -0.769 1.00 83.88 90 TRP A O 1
ATOM 741 N N . HIS A 1 91 ? -11.311 7.607 0.897 1.00 85.12 91 HIS A N 1
ATOM 742 C CA . HIS A 1 91 ? -10.739 8.485 1.911 1.00 85.12 91 HIS A CA 1
ATOM 743 C C . HIS A 1 91 ? -9.227 8.292 1.949 1.00 85.12 91 HIS A C 1
ATOM 745 O O . HIS A 1 91 ? -8.767 7.199 2.288 1.00 85.12 91 HIS A O 1
ATOM 751 N N . LEU A 1 92 ? -8.470 9.335 1.607 1.00 87.25 92 LEU A N 1
ATOM 752 C CA . LEU A 1 92 ? -7.014 9.348 1.732 1.00 87.25 92 LEU A CA 1
ATOM 753 C C . LEU A 1 92 ? -6.613 9.506 3.202 1.00 87.25 92 LEU A C 1
ATOM 755 O O . LEU A 1 92 ? -6.976 10.487 3.837 1.00 87.25 92 LEU A O 1
ATOM 759 N N . HIS A 1 93 ? -5.834 8.569 3.738 1.00 88.88 93 HIS A N 1
ATOM 760 C CA . HIS A 1 93 ? -5.354 8.612 5.127 1.00 88.88 93 HIS A CA 1
ATOM 761 C C . HIS A 1 93 ? -3.892 9.000 5.253 1.00 88.88 93 HIS A C 1
ATOM 763 O O . HIS A 1 93 ? -3.475 9.503 6.293 1.00 88.88 93 HIS A O 1
ATOM 769 N N . PHE A 1 94 ? -3.095 8.713 4.229 1.00 91.56 94 PHE A N 1
ATOM 770 C CA . PHE A 1 94 ? -1.677 9.024 4.233 1.00 91.56 94 PHE A CA 1
ATOM 771 C C . PHE A 1 94 ? -1.134 9.106 2.812 1.00 91.56 94 PHE A C 1
ATOM 773 O O . PHE A 1 94 ? -1.440 8.242 1.990 1.00 91.56 94 PHE A O 1
ATOM 780 N N . ASP A 1 95 ? -0.270 10.086 2.567 1.00 88.31 95 ASP A N 1
ATOM 781 C CA . ASP A 1 95 ? 0.548 10.200 1.365 1.00 88.31 95 ASP A CA 1
ATOM 782 C C . ASP A 1 95 ? 2.019 10.328 1.778 1.00 88.31 95 ASP A C 1
ATOM 784 O O . ASP A 1 95 ? 2.371 11.109 2.663 1.00 88.31 95 ASP A O 1
ATOM 788 N N . THR A 1 96 ? 2.890 9.548 1.142 1.00 87.56 96 THR A N 1
ATOM 789 C CA . THR A 1 96 ? 4.345 9.688 1.299 1.00 87.56 96 THR A CA 1
ATOM 790 C C . THR A 1 96 ? 4.892 11.033 0.805 1.00 87.56 96 THR A C 1
ATOM 792 O O . THR A 1 96 ? 5.947 11.473 1.263 1.00 87.56 96 THR A O 1
ATOM 795 N N . GLY A 1 97 ? 4.215 11.685 -0.143 1.00 81.44 97 GLY A N 1
ATOM 796 C CA . GLY A 1 97 ? 4.638 12.933 -0.766 1.00 81.44 97 GLY A CA 1
ATOM 797 C C . GLY A 1 97 ? 6.042 12.846 -1.375 1.00 81.44 97 GLY A C 1
ATOM 798 O O . GLY A 1 97 ? 6.334 12.067 -2.293 1.00 81.44 97 GLY A O 1
ATOM 799 N N . LYS A 1 98 ? 6.951 13.689 -0.875 1.00 77.38 98 LYS A N 1
ATOM 800 C CA . LYS A 1 98 ? 8.347 13.717 -1.340 1.00 77.38 98 LYS A CA 1
ATOM 801 C C . LYS A 1 98 ? 9.206 12.617 -0.729 1.00 77.38 98 LYS A C 1
ATOM 803 O O . LYS A 1 98 ? 10.177 12.217 -1.380 1.00 77.38 98 LYS A O 1
ATOM 808 N N . ASP A 1 99 ? 8.831 12.130 0.447 1.00 88.88 99 ASP A N 1
ATOM 809 C CA . ASP A 1 99 ? 9.543 11.082 1.167 1.00 88.88 99 ASP A CA 1
ATOM 810 C C . ASP A 1 99 ? 9.293 9.709 0.530 1.00 88.88 99 ASP A C 1
ATOM 812 O O . ASP A 1 99 ? 8.534 9.561 -0.427 1.00 88.88 99 ASP A O 1
ATOM 816 N N . GLY A 1 100 ? 9.967 8.685 1.041 1.00 92.88 100 GLY A N 1
ATOM 817 C CA . GLY A 1 100 ? 9.713 7.303 0.667 1.00 92.88 100 GLY A CA 1
ATOM 818 C C . GLY A 1 100 ? 10.187 6.359 1.758 1.00 92.88 100 GLY A C 1
ATOM 819 O O . GLY A 1 100 ? 11.136 6.651 2.486 1.00 92.88 100 GLY A O 1
ATOM 820 N N . TYR A 1 101 ? 9.522 5.216 1.860 1.00 97.06 101 TYR A N 1
ATOM 821 C CA . TYR A 1 101 ? 9.728 4.270 2.952 1.00 97.06 101 TYR A CA 1
ATOM 822 C C . TYR A 1 101 ? 9.793 2.837 2.424 1.00 97.06 101 TYR A C 1
ATOM 824 O O . TYR A 1 101 ? 9.327 2.534 1.325 1.00 97.06 101 TYR A O 1
ATOM 832 N N . ASN A 1 102 ? 10.370 1.941 3.215 1.00 97.12 102 ASN A N 1
ATOM 833 C CA . ASN A 1 102 ? 10.280 0.498 3.030 1.00 97.12 102 ASN A CA 1
ATOM 834 C C . ASN A 1 102 ? 9.970 -0.163 4.380 1.00 97.12 102 ASN A C 1
ATOM 836 O O . ASN A 1 102 ? 9.806 0.531 5.383 1.00 97.12 102 ASN A O 1
ATOM 840 N N . GLY A 1 103 ? 9.889 -1.489 4.419 1.00 97.38 103 GLY A N 1
ATOM 841 C CA . GLY A 1 103 ? 9.649 -2.214 5.659 1.00 97.38 103 GLY A CA 1
ATOM 842 C C . GLY A 1 103 ? 8.234 -2.003 6.184 1.00 97.38 103 GLY A C 1
ATOM 843 O O . GLY A 1 103 ? 7.310 -1.703 5.424 1.00 97.38 103 GLY A O 1
ATOM 844 N N . TRP A 1 104 ? 8.069 -2.199 7.489 1.00 97.88 104 TRP A N 1
ATOM 845 C CA . TRP A 1 104 ? 6.775 -2.083 8.147 1.00 97.88 104 TRP A CA 1
ATOM 846 C C . TRP A 1 104 ? 6.329 -0.645 8.344 1.00 97.88 104 TRP A C 1
ATOM 848 O O . TRP A 1 104 ? 7.082 0.191 8.854 1.00 97.88 104 TRP A O 1
ATOM 858 N N . GLN A 1 105 ? 5.063 -0.405 8.025 1.00 97.75 105 GLN A N 1
ATOM 859 C CA . GLN A 1 105 ? 4.392 0.870 8.229 1.00 97.75 105 GLN A CA 1
ATOM 860 C C . GLN A 1 105 ? 3.063 0.633 8.930 1.00 97.75 105 GLN A C 1
ATOM 862 O O . GLN A 1 105 ? 2.328 -0.264 8.532 1.00 97.75 105 GLN A O 1
ATOM 867 N N . GLU A 1 106 ? 2.772 1.403 9.977 1.00 97.88 106 GLU A N 1
ATOM 868 C CA . GLU A 1 106 ? 1.608 1.219 10.848 1.00 97.88 106 GLU A CA 1
ATOM 869 C C . GLU A 1 106 ? 0.820 2.524 11.001 1.00 97.88 106 GLU A C 1
ATOM 871 O O . GLU A 1 106 ? 1.361 3.566 11.383 1.00 97.88 106 GLU A O 1
ATOM 876 N N . PHE A 1 107 ? -0.479 2.436 10.730 1.00 97.25 107 PHE A N 1
ATOM 877 C CA . PHE A 1 107 ? -1.434 3.535 10.765 1.00 97.25 107 PHE A CA 1
ATOM 878 C C . PHE A 1 107 ? -2.535 3.198 11.764 1.00 97.25 107 PHE A C 1
ATOM 880 O O . PHE A 1 107 ? -3.353 2.312 11.527 1.00 97.25 107 PHE A O 1
ATOM 887 N N . GLU A 1 108 ? -2.533 3.890 12.898 1.00 96.12 108 GLU A N 1
ATOM 888 C CA . GLU A 1 108 ? -3.550 3.765 13.942 1.00 96.12 108 GLU A CA 1
ATOM 889 C C . GLU A 1 108 ? -4.643 4.816 13.738 1.00 96.12 108 GLU A C 1
ATOM 891 O O . GLU A 1 108 ? -4.340 6.002 13.621 1.00 96.12 108 GLU A O 1
ATOM 896 N N . PHE A 1 109 ? -5.908 4.406 13.731 1.00 94.44 109 PHE A N 1
ATOM 897 C CA . PHE A 1 109 ? -7.055 5.284 13.505 1.00 94.44 109 PHE A CA 1
ATOM 898 C C . PHE A 1 109 ? -7.719 5.681 14.823 1.00 94.44 109 PHE A C 1
ATOM 900 O O . PHE A 1 109 ? -8.146 4.830 15.606 1.00 94.44 109 PHE A O 1
ATOM 907 N N . ILE A 1 110 ? -7.826 6.990 15.065 1.00 92.50 110 ILE A N 1
ATOM 908 C CA . ILE A 1 110 ? -8.502 7.550 16.239 1.00 92.50 110 ILE A CA 1
ATOM 909 C C . ILE A 1 110 ? -9.430 8.697 15.7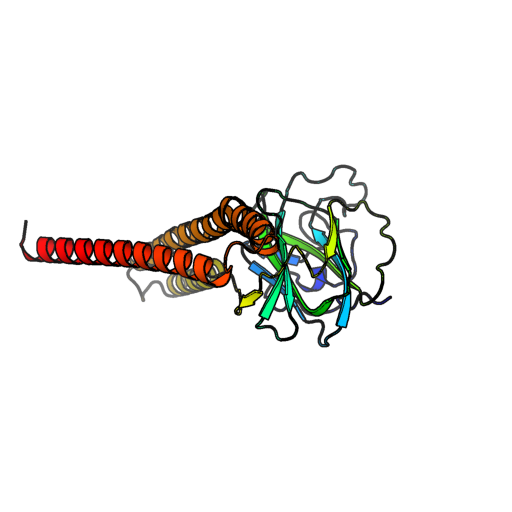93 1.00 92.50 110 ILE A C 1
ATOM 911 O O . ILE A 1 110 ? -8.959 9.820 15.586 1.00 92.50 110 ILE A O 1
ATOM 915 N N . PRO A 1 111 ? -10.755 8.475 15.686 1.00 92.69 111 PRO A N 1
ATOM 916 C CA . PRO A 1 111 ? -11.470 7.222 15.941 1.00 92.69 111 PRO A CA 1
ATOM 917 C C . PRO A 1 111 ? -11.216 6.163 14.848 1.00 92.69 111 PRO A C 1
ATOM 919 O O . PRO A 1 111 ? -10.729 6.520 13.774 1.00 92.69 111 PRO A O 1
ATOM 922 N N . PRO A 1 112 ? -11.573 4.889 15.101 1.00 94.31 112 PRO A N 1
ATOM 923 C CA . PRO A 1 112 ? -11.570 3.841 14.082 1.00 94.31 112 PRO A CA 1
ATOM 924 C C . PRO A 1 112 ? -12.326 4.241 12.808 1.00 94.31 112 PRO A C 1
ATOM 926 O O . PRO A 1 112 ? -13.281 5.023 12.853 1.00 94.31 112 PRO A O 1
ATOM 929 N N . VAL A 1 113 ? -11.909 3.693 11.665 1.00 93.88 113 VAL A N 1
ATOM 930 C CA . VAL A 1 113 ? -12.490 3.999 10.350 1.00 93.88 113 VAL A CA 1
ATOM 931 C C . VAL A 1 113 ? -13.369 2.856 9.855 1.00 93.88 113 VAL A C 1
ATOM 933 O O . VAL A 1 113 ? -12.988 1.693 9.917 1.00 93.88 113 VAL A O 1
ATOM 936 N N . GLN A 1 114 ? -14.550 3.174 9.323 1.00 95.31 114 GLN A N 1
ATOM 937 C CA . GLN A 1 114 ? 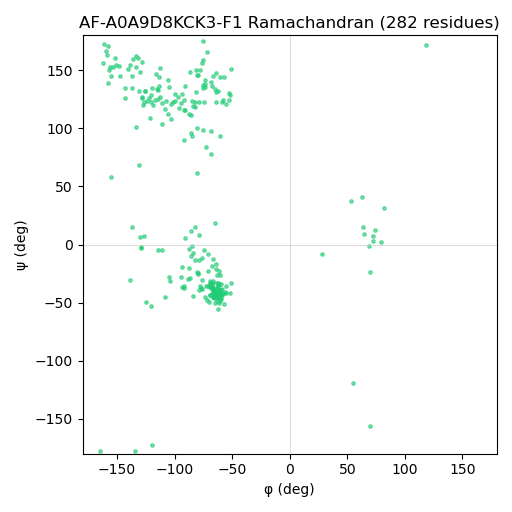-15.393 2.178 8.665 1.00 95.31 114 GLN A CA 1
ATOM 938 C C . GLN A 1 114 ? -14.937 1.959 7.224 1.00 95.31 114 GLN A C 1
ATOM 940 O O . GLN A 1 114 ? -15.019 2.881 6.411 1.00 95.31 114 GLN A O 1
ATOM 945 N N . ALA A 1 115 ? -14.513 0.742 6.894 1.00 96.50 115 ALA A N 1
ATOM 946 C CA . ALA A 1 115 ? -14.044 0.402 5.556 1.00 96.50 115 ALA A CA 1
ATOM 947 C C . ALA A 1 115 ? -14.367 -1.049 5.185 1.00 96.50 115 ALA A C 1
ATOM 949 O O . ALA A 1 115 ? -14.322 -1.945 6.024 1.00 96.50 115 ALA A O 1
ATOM 950 N N . ARG A 1 116 ? -14.667 -1.265 3.903 1.00 97.06 116 ARG A N 1
ATOM 951 C CA . ARG A 1 116 ? -14.679 -2.585 3.256 1.00 97.06 116 ARG A CA 1
ATOM 952 C C . ARG A 1 116 ? -13.448 -2.782 2.380 1.00 97.06 116 ARG A C 1
ATOM 954 O O . ARG A 1 116 ? -12.973 -3.899 2.247 1.00 97.06 116 ARG A O 1
ATOM 961 N N . TYR A 1 117 ? -12.932 -1.703 1.806 1.00 97.56 117 TYR A N 1
ATOM 962 C CA . TYR A 1 117 ? -11.791 -1.741 0.910 1.00 97.56 117 TYR A CA 1
ATOM 963 C C . TYR A 1 117 ? -10.614 -0.992 1.515 1.00 97.56 117 TYR A C 1
ATOM 965 O O . TYR A 1 117 ? -10.773 0.135 1.995 1.00 97.56 117 TYR A O 1
ATOM 973 N N . VAL A 1 118 ? -9.437 -1.606 1.452 1.00 97.75 118 VAL A N 1
ATOM 974 C CA . VAL A 1 118 ? -8.153 -0.984 1.796 1.00 97.75 118 VAL A CA 1
ATOM 975 C C . VAL A 1 118 ? -7.325 -0.904 0.526 1.00 97.75 118 VAL A C 1
ATOM 977 O O . VAL A 1 118 ? -7.113 -1.925 -0.122 1.00 97.75 118 VAL A O 1
ATOM 980 N N . ARG A 1 119 ? -6.861 0.294 0.170 1.00 96.75 119 ARG A N 1
ATOM 981 C CA . ARG A 1 119 ? -6.080 0.533 -1.043 1.00 96.75 119 ARG A CA 1
ATOM 982 C C . ARG A 1 119 ? -4.714 1.107 -0.713 1.00 96.75 119 ARG A C 1
ATOM 984 O O . ARG A 1 119 ? -4.606 2.125 -0.031 1.00 96.75 119 ARG A O 1
ATOM 991 N N . ILE A 1 120 ? -3.686 0.477 -1.265 1.00 97.12 120 ILE A N 1
ATOM 992 C CA . ILE A 1 120 ? -2.344 1.037 -1.379 1.00 97.12 120 ILE A CA 1
ATOM 993 C C . ILE A 1 120 ? -2.184 1.475 -2.832 1.00 97.12 120 ILE A C 1
ATOM 995 O O . ILE A 1 120 ? -2.064 0.642 -3.729 1.00 97.12 120 ILE A O 1
ATOM 999 N N . HIS A 1 121 ? -2.189 2.783 -3.069 1.00 93.81 121 HIS A N 1
ATOM 1000 C CA . HIS A 1 121 ? -1.868 3.334 -4.380 1.00 93.81 121 HIS A CA 1
ATOM 1001 C C . HIS A 1 121 ? -0.350 3.360 -4.525 1.00 93.81 121 HIS A C 1
ATOM 1003 O O . HIS A 1 121 ? 0.322 4.218 -3.958 1.00 93.81 121 HIS A O 1
ATOM 1009 N N . ALA A 1 122 ? 0.194 2.373 -5.228 1.00 94.38 122 ALA A N 1
ATOM 1010 C CA . ALA A 1 122 ? 1.613 2.178 -5.463 1.00 94.38 122 ALA A CA 1
ATOM 1011 C C . ALA A 1 122 ? 2.115 3.179 -6.509 1.00 94.38 122 ALA A C 1
ATOM 1013 O O . ALA A 1 122 ? 1.959 2.956 -7.703 1.00 94.38 122 ALA A O 1
ATOM 1014 N N . MET A 1 123 ? 2.732 4.282 -6.078 1.00 89.81 123 MET A N 1
ATOM 1015 C CA . MET A 1 123 ? 3.084 5.393 -6.972 1.00 89.81 123 MET A CA 1
ATOM 1016 C C . MET A 1 123 ? 4.491 5.269 -7.561 1.00 89.81 123 MET A C 1
ATOM 1018 O O . MET A 1 123 ? 4.712 5.662 -8.706 1.00 89.81 123 MET A O 1
ATOM 1022 N N . TRP A 1 124 ? 5.464 4.773 -6.786 1.00 91.00 124 TRP A N 1
ATOM 1023 C CA . TRP A 1 124 ? 6.865 4.746 -7.221 1.00 91.00 124 TRP A CA 1
ATOM 1024 C C . TRP A 1 124 ? 7.754 3.787 -6.415 1.00 91.00 124 TRP A C 1
ATOM 1026 O O . TRP A 1 124 ? 7.490 3.521 -5.242 1.00 91.00 124 TRP A O 1
ATOM 1036 N N . ASN A 1 125 ? 8.857 3.337 -7.023 1.00 93.38 125 ASN A N 1
ATOM 1037 C CA . ASN A 1 125 ? 9.973 2.624 -6.388 1.00 93.38 125 ASN A CA 1
ATOM 1038 C C . ASN A 1 125 ? 11.314 3.174 -6.914 1.00 93.38 125 ASN A C 1
ATOM 1040 O O . ASN A 1 125 ? 11.493 3.312 -8.124 1.00 93.38 125 ASN A O 1
ATOM 1044 N N . SER A 1 126 ? 12.275 3.427 -6.019 1.00 94.62 126 SER A N 1
ATOM 1045 C CA . SER A 1 126 ? 13.602 3.951 -6.373 1.00 94.62 126 SER A CA 1
ATOM 1046 C C . SER A 1 126 ? 14.532 2.976 -7.091 1.00 94.62 126 SER A C 1
ATOM 1048 O O . SER A 1 126 ? 15.465 3.416 -7.759 1.00 94.62 126 SER A O 1
ATOM 1050 N N . ALA A 1 127 ? 14.321 1.666 -6.950 1.00 92.50 127 ALA A N 1
ATOM 1051 C CA . ALA A 1 127 ? 15.260 0.667 -7.461 1.00 92.50 127 ALA A CA 1
ATOM 1052 C C . ALA A 1 127 ? 14.919 0.163 -8.869 1.00 92.50 127 ALA A C 1
ATOM 1054 O O . ALA A 1 127 ? 15.820 -0.147 -9.647 1.00 92.50 127 ALA A O 1
ATOM 1055 N N . ASN A 1 128 ? 13.633 0.008 -9.191 1.00 89.31 128 ASN A N 1
ATOM 1056 C CA . ASN A 1 128 ? 13.172 -0.518 -10.477 1.00 89.31 128 ASN A CA 1
ATOM 1057 C C . ASN A 1 128 ? 11.677 -0.227 -10.696 1.00 89.31 128 ASN A C 1
ATOM 1059 O O . ASN A 1 128 ? 11.026 0.394 -9.859 1.00 89.31 128 ASN A O 1
ATOM 1063 N N . LYS A 1 129 ? 11.125 -0.700 -11.821 1.00 89.69 129 LYS A N 1
ATOM 1064 C CA . LYS A 1 129 ? 9.723 -0.477 -12.204 1.00 89.69 129 LYS A CA 1
ATOM 1065 C C . LYS A 1 129 ? 8.681 -1.232 -11.367 1.00 89.69 129 LYS A C 1
ATOM 1067 O O . LYS A 1 129 ? 7.500 -1.004 -11.575 1.00 89.69 129 LYS A O 1
ATOM 1072 N N . TRP A 1 130 ? 9.082 -2.140 -10.478 1.00 95.25 130 TRP A N 1
ATOM 1073 C CA . TRP A 1 130 ? 8.169 -3.029 -9.755 1.00 95.25 130 TRP A CA 1
ATOM 1074 C C . TRP A 1 130 ? 7.904 -2.517 -8.342 1.00 95.25 130 TRP A C 1
ATOM 1076 O O . TRP A 1 130 ? 8.841 -2.221 -7.601 1.00 95.25 130 TRP A O 1
ATOM 1086 N N . PHE A 1 131 ? 6.642 -2.420 -7.946 1.00 97.06 131 PHE A N 1
ATOM 1087 C CA . PHE A 1 131 ? 6.251 -2.165 -6.563 1.00 97.06 131 PHE A CA 1
ATOM 1088 C C . PHE A 1 131 ? 6.069 -3.496 -5.834 1.00 97.06 131 PHE A C 1
ATOM 1090 O O . PHE A 1 131 ? 5.492 -4.408 -6.413 1.00 97.06 131 PHE A O 1
ATOM 1097 N N . HIS A 1 132 ? 6.559 -3.628 -4.596 1.00 98.00 132 HIS A N 1
ATOM 1098 C CA . HIS A 1 132 ? 6.546 -4.909 -3.879 1.00 98.00 132 HIS A CA 1
ATOM 1099 C C . HIS A 1 132 ? 5.894 -4.769 -2.505 1.00 98.00 132 HIS A C 1
ATOM 1101 O O . HIS A 1 132 ? 6.377 -4.007 -1.660 1.00 98.00 132 HIS A O 1
ATOM 1107 N N . VAL A 1 133 ? 4.849 -5.559 -2.273 1.00 98.50 133 VAL A N 1
ATOM 1108 C CA . VAL A 1 133 ? 4.133 -5.643 -0.997 1.00 98.50 133 VAL A CA 1
ATOM 1109 C C . VAL A 1 133 ? 4.256 -7.067 -0.473 1.00 98.50 133 VAL A C 1
ATOM 1111 O O . VAL A 1 133 ? 3.872 -8.015 -1.150 1.00 98.50 133 VAL A O 1
ATOM 1114 N N . VAL A 1 134 ? 4.846 -7.217 0.710 1.00 98.38 134 VAL A N 1
ATOM 1115 C CA . VAL A 1 134 ? 5.046 -8.518 1.360 1.00 98.38 134 VAL A CA 1
ATOM 1116 C C . VAL A 1 134 ? 3.799 -8.933 2.124 1.00 98.38 134 VAL A C 1
ATOM 1118 O O . VAL A 1 134 ? 3.423 -10.083 2.035 1.00 98.38 134 VAL A O 1
ATOM 1121 N N . GLU A 1 135 ? 3.181 -8.019 2.871 1.00 98.06 135 GLU A N 1
ATOM 1122 C CA . GLU A 1 135 ? 2.001 -8.315 3.690 1.00 98.06 135 GLU A CA 1
ATOM 1123 C C . GLU A 1 135 ? 1.199 -7.033 3.915 1.00 98.06 135 GLU A C 1
ATOM 1125 O O . GLU A 1 135 ? 1.780 -5.959 4.089 1.00 98.06 135 GLU A O 1
ATOM 1130 N N . VAL A 1 136 ? -0.122 -7.150 3.968 1.00 98.56 136 VAL A N 1
ATOM 1131 C CA . VAL A 1 136 ? -1.063 -6.114 4.377 1.00 98.56 136 VAL A CA 1
ATOM 1132 C C . VAL A 1 136 ? -1.978 -6.690 5.443 1.00 98.56 136 VAL A C 1
ATOM 1134 O O . VAL A 1 136 ? -2.647 -7.702 5.255 1.00 98.56 136 VAL A O 1
ATOM 1137 N N . GLU A 1 137 ? -2.044 -5.992 6.565 1.00 98.44 137 GLU A N 1
ATOM 1138 C CA . GLU A 1 137 ? -2.904 -6.327 7.680 1.00 98.44 137 GLU A CA 1
ATOM 1139 C C . GLU A 1 137 ? -3.888 -5.186 7.946 1.00 98.44 137 GLU A C 1
ATOM 1141 O O . GLU A 1 137 ? -3.510 -4.014 8.024 1.00 98.44 137 GLU A O 1
ATOM 1146 N N . ALA A 1 138 ? -5.153 -5.541 8.152 1.00 98.25 138 ALA A N 1
ATOM 1147 C CA . ALA A 1 138 ? -6.196 -4.629 8.606 1.00 98.25 138 ALA A CA 1
ATOM 1148 C C . ALA A 1 138 ? -6.813 -5.213 9.875 1.00 98.25 138 ALA A C 1
ATOM 1150 O O . ALA A 1 138 ? -7.270 -6.352 9.862 1.00 98.25 138 ALA A O 1
ATOM 1151 N N . HIS A 1 139 ? -6.808 -4.468 10.977 1.00 98.12 139 HIS A N 1
ATOM 1152 C CA . HIS A 1 139 ? -7.257 -4.956 12.279 1.00 98.12 139 HIS A CA 1
ATOM 1153 C C . HIS A 1 139 ? -8.527 -4.240 12.723 1.00 98.12 139 HIS A C 1
ATOM 1155 O O . HIS A 1 139 ? -8.562 -3.012 12.817 1.00 98.12 139 HIS A O 1
ATOM 1161 N N . ASP A 1 140 ? -9.543 -5.027 13.070 1.00 96.31 140 ASP A N 1
ATOM 1162 C CA . ASP A 1 140 ? -10.830 -4.583 13.632 1.00 96.31 140 ASP A CA 1
ATOM 1163 C C . ASP A 1 140 ? -10.772 -4.235 15.133 1.00 96.31 140 ASP A C 1
ATOM 1165 O O . ASP A 1 140 ? -11.776 -4.075 15.820 1.00 96.31 140 ASP A O 1
ATOM 1169 N N . SER A 1 141 ? -9.565 -4.218 15.681 1.00 94.06 141 SER A N 1
ATOM 1170 C CA . SER A 1 141 ? -9.242 -3.973 17.081 1.00 94.06 141 SER A CA 1
ATOM 1171 C C . SER A 1 141 ? -7.762 -3.580 17.164 1.00 94.06 141 SER A C 1
ATOM 1173 O O . SER A 1 141 ? -7.062 -3.639 16.150 1.00 94.06 141 SER A O 1
ATOM 1175 N N . PRO A 1 142 ? -7.241 -3.150 18.328 1.00 90.94 142 PRO A N 1
ATOM 1176 C CA . PRO A 1 142 ? -5.822 -2.835 18.447 1.00 90.94 142 PRO A CA 1
ATOM 1177 C C . PRO A 1 142 ? -4.937 -3.983 17.938 1.00 90.94 142 PRO A C 1
ATOM 1179 O O . PRO A 1 142 ? -5.116 -5.138 18.336 1.00 90.94 142 PRO A O 1
ATOM 1182 N N . ALA A 1 143 ? -3.995 -3.659 17.048 1.00 89.31 143 ALA A N 1
ATOM 1183 C CA . ALA A 1 143 ? -3.123 -4.654 16.437 1.00 89.31 143 ALA A CA 1
ATOM 1184 C C . ALA A 1 143 ? -2.179 -5.287 17.480 1.00 89.31 143 ALA A C 1
ATOM 1186 O O . ALA A 1 143 ? -1.698 -4.596 18.388 1.00 89.31 143 ALA A O 1
ATOM 1187 N N . PRO A 1 144 ? -1.848 -6.587 17.350 1.00 90.56 144 PRO A N 1
ATOM 1188 C CA . PRO A 1 144 ? -0.828 -7.217 18.178 1.00 90.56 144 PRO A CA 1
ATOM 1189 C C . PRO A 1 144 ? 0.516 -6.497 18.052 1.00 90.56 144 PRO A C 1
ATOM 1191 O O . PRO A 1 144 ? 0.903 -6.057 16.964 1.00 90.56 144 PRO A O 1
ATOM 1194 N N . LYS A 1 145 ? 1.265 -6.427 19.159 1.00 89.25 145 LYS A N 1
ATOM 1195 C CA . LYS A 1 145 ? 2.589 -5.798 19.175 1.00 89.25 145 LYS A CA 1
ATOM 1196 C C . LYS A 1 145 ? 3.514 -6.479 18.166 1.00 89.25 145 LYS A C 1
ATOM 1198 O O . LYS A 1 145 ? 3.754 -7.682 18.247 1.00 89.25 145 LYS A O 1
ATOM 1203 N N . MET A 1 146 ? 4.064 -5.684 17.258 1.00 87.75 146 MET A N 1
ATOM 1204 C CA . MET A 1 146 ? 5.030 -6.154 16.276 1.00 87.75 146 MET A CA 1
ATOM 1205 C C . MET A 1 146 ? 6.390 -6.427 16.929 1.00 87.75 146 MET A C 1
ATOM 1207 O O . MET A 1 146 ? 6.851 -5.663 17.780 1.00 87.75 146 MET A O 1
ATOM 1211 N N . THR A 1 147 ? 7.022 -7.534 16.543 1.00 86.25 147 THR A N 1
ATOM 1212 C CA . THR A 1 147 ? 8.386 -7.892 16.967 1.00 86.25 147 THR A CA 1
ATOM 1213 C C . THR A 1 147 ? 9.452 -7.268 16.070 1.00 86.25 147 THR A C 1
ATOM 1215 O O . THR A 1 147 ? 10.556 -6.995 16.535 1.00 86.25 147 THR A O 1
ATOM 1218 N N . ALA A 1 148 ? 9.119 -7.040 14.798 1.00 88.56 148 ALA A N 1
ATOM 1219 C CA . ALA A 1 148 ? 9.957 -6.336 13.840 1.00 88.56 148 ALA A CA 1
ATOM 1220 C C . ALA A 1 148 ? 9.946 -4.817 14.078 1.00 88.56 148 ALA A C 1
ATOM 1222 O O . ALA A 1 148 ? 9.030 -4.261 14.686 1.00 88.56 148 ALA A O 1
ATOM 1223 N N . GLU A 1 149 ? 10.975 -4.143 13.568 1.00 91.00 149 GLU A N 1
ATOM 1224 C CA . GLU A 1 149 ? 11.043 -2.684 13.535 1.00 91.00 149 GLU A CA 1
ATOM 1225 C C . GLU A 1 149 ? 9.935 -2.108 12.637 1.00 91.00 149 GLU A C 1
ATOM 1227 O O . GLU A 1 149 ? 9.785 -2.527 11.488 1.00 91.00 149 GLU A O 1
ATOM 1232 N N . CYS A 1 150 ? 9.199 -1.117 13.149 1.00 94.44 150 CYS A N 1
ATOM 1233 C CA . CYS A 1 150 ? 8.275 -0.298 12.366 1.00 94.44 150 CYS A CA 1
ATOM 1234 C C . CYS A 1 150 ? 9.014 0.941 11.858 1.00 94.44 150 CYS A C 1
ATOM 1236 O O . CYS A 1 150 ? 9.429 1.768 12.668 1.00 94.44 150 CYS A O 1
ATOM 1238 N N . VAL A 1 151 ? 9.158 1.083 10.542 1.00 96.38 151 VAL A N 1
ATOM 1239 C CA . VAL A 1 151 ? 9.862 2.219 9.926 1.00 96.38 151 VAL A CA 1
ATOM 1240 C C . VAL A 1 151 ? 9.027 3.487 10.017 1.00 96.38 151 VAL A C 1
ATOM 1242 O O . VAL A 1 151 ? 9.532 4.547 10.383 1.00 96.38 151 VAL A O 1
ATOM 1245 N N . LEU A 1 152 ? 7.735 3.375 9.713 1.00 96.38 152 LEU A N 1
ATOM 1246 C CA . LEU A 1 152 ? 6.796 4.484 9.799 1.00 96.38 152 LEU A CA 1
ATOM 1247 C C . LEU A 1 152 ? 5.657 4.119 10.738 1.00 96.38 152 LEU A C 1
ATOM 1249 O O . LEU A 1 152 ? 4.982 3.116 10.540 1.00 96.38 152 LEU A O 1
ATOM 1253 N N . LYS A 1 153 ? 5.407 4.968 11.733 1.00 96.31 153 LYS A N 1
ATOM 1254 C CA . LYS A 1 153 ? 4.207 4.889 12.563 1.00 96.31 153 LYS A CA 1
ATOM 1255 C C . LYS A 1 153 ? 3.482 6.229 12.565 1.00 96.31 153 LYS A C 1
ATOM 1257 O O . LYS A 1 153 ? 4.109 7.280 12.751 1.00 96.31 153 LYS A O 1
ATOM 1262 N N . ARG A 1 154 ? 2.171 6.198 12.336 1.00 94.38 154 ARG A N 1
ATOM 1263 C CA . ARG A 1 154 ? 1.301 7.379 12.302 1.00 94.38 154 ARG A CA 1
ATOM 1264 C C . ARG A 1 154 ? -0.008 7.105 13.032 1.00 94.38 154 ARG A C 1
ATOM 1266 O O . ARG A 1 154 ? -0.541 6.002 12.976 1.00 94.38 154 ARG A O 1
ATOM 1273 N N . THR A 1 155 ? -0.524 8.135 13.693 1.00 94.00 155 THR A N 1
ATOM 1274 C CA . THR A 1 155 ? -1.873 8.143 14.264 1.00 94.00 155 THR A CA 1
ATOM 1275 C C . THR A 1 155 ? -2.727 9.082 13.424 1.00 94.00 155 THR A C 1
ATOM 1277 O O . THR A 1 155 ? -2.451 10.278 13.380 1.00 94.00 155 THR A O 1
ATOM 1280 N N . ILE A 1 156 ? -3.749 8.544 12.770 1.00 89.38 156 ILE A N 1
ATOM 1281 C CA . ILE A 1 156 ? -4.658 9.258 11.876 1.00 89.38 156 ILE A CA 1
ATOM 1282 C C . ILE A 1 156 ? -5.863 9.747 12.683 1.00 89.38 156 ILE A C 1
ATOM 1284 O O . ILE A 1 156 ? -6.528 8.954 13.355 1.00 89.38 156 ILE A O 1
ATOM 1288 N N . ARG A 1 157 ? -6.137 11.059 12.649 1.00 84.00 157 ARG A N 1
ATOM 1289 C CA . ARG A 1 157 ? -7.237 11.692 13.400 1.00 84.00 157 ARG A CA 1
ATOM 1290 C C . ARG A 1 157 ? -8.224 12.390 12.462 1.00 84.00 157 ARG A C 1
ATOM 1292 O O . ARG A 1 157 ? -7.847 13.330 11.769 1.00 84.00 157 ARG A O 1
ATOM 1299 N N . ASN A 1 158 ? -9.502 11.995 12.524 1.00 62.59 158 ASN A N 1
ATOM 1300 C CA . ASN A 1 158 ? -10.595 12.420 11.620 1.00 62.59 158 ASN A CA 1
ATOM 1301 C C . ASN A 1 158 ? -11.000 13.914 11.660 1.00 62.59 158 ASN A C 1
ATOM 1303 O O . ASN A 1 158 ? -12.100 14.253 11.237 1.00 62.59 158 ASN A O 1
ATOM 1307 N N . SER A 1 159 ? -10.188 14.841 12.172 1.00 46.44 159 SER A N 1
ATOM 1308 C CA . SER A 1 159 ? -10.599 16.255 12.249 1.00 46.44 159 SER A CA 1
ATOM 1309 C C . SER A 1 159 ? -9.619 17.273 11.684 1.00 46.44 159 SER A C 1
ATOM 1311 O O . SER A 1 159 ? -9.962 18.457 11.683 1.00 46.44 159 SER A O 1
ATOM 1313 N N . ILE A 1 160 ? -8.434 16.867 11.210 1.00 44.31 160 ILE A N 1
ATOM 1314 C CA . ILE A 1 160 ? -7.418 17.832 10.750 1.00 44.31 160 ILE A CA 1
ATOM 1315 C C . ILE A 1 160 ? -6.687 17.401 9.461 1.00 44.31 160 ILE A C 1
ATOM 1317 O O . ILE A 1 160 ? -6.390 18.285 8.667 1.00 44.31 160 ILE A O 1
ATOM 1321 N N . ASP A 1 161 ? -6.496 16.103 9.180 1.00 43.44 161 ASP A N 1
ATOM 1322 C CA . ASP A 1 161 ? -5.542 15.675 8.130 1.00 43.44 161 ASP A CA 1
ATOM 1323 C C . ASP A 1 161 ? -6.138 15.050 6.845 1.00 43.44 161 ASP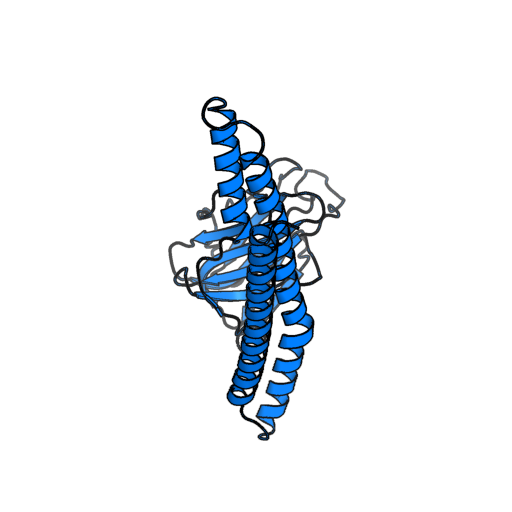 A C 1
ATOM 1325 O O . ASP A 1 161 ? -5.381 14.778 5.920 1.00 43.44 161 ASP A O 1
ATOM 1329 N N . SER A 1 162 ? -7.454 14.809 6.722 1.00 45.88 162 SER A N 1
ATOM 1330 C CA . SER A 1 162 ? -7.963 13.989 5.598 1.00 45.88 162 SER A CA 1
ATOM 1331 C C . SER A 1 162 ? -9.422 14.226 5.171 1.00 45.88 162 SER A C 1
ATOM 1333 O O . SER A 1 162 ? -10.233 13.305 5.099 1.00 45.88 162 SER A O 1
ATOM 1335 N N . ASN A 1 163 ? -9.777 15.458 4.792 1.00 47.22 163 ASN A N 1
ATOM 1336 C CA . ASN A 1 163 ? -11.024 15.700 4.034 1.00 47.22 163 ASN A CA 1
ATOM 1337 C C . ASN A 1 163 ? -10.870 15.448 2.521 1.00 47.22 163 ASN A C 1
ATOM 1339 O O . ASN A 1 163 ? -11.711 15.868 1.725 1.00 47.22 163 ASN A O 1
ATOM 1343 N N . GLU A 1 164 ? -9.801 14.774 2.106 1.00 54.91 164 GLU A N 1
ATOM 1344 C CA . GLU A 1 164 ? -9.539 14.481 0.704 1.00 54.91 164 GLU A CA 1
ATOM 1345 C C . GLU A 1 164 ? -10.274 13.204 0.299 1.00 54.91 164 GLU A C 1
ATOM 1347 O O . GLU A 1 164 ? -9.807 12.084 0.505 1.00 54.91 164 GLU A O 1
ATOM 1352 N N . ILE A 1 165 ? -11.479 13.403 -0.236 1.00 54.53 165 ILE A N 1
ATOM 1353 C CA . ILE A 1 165 ? -12.268 12.353 -0.873 1.00 54.53 165 ILE A CA 1
ATOM 1354 C C . ILE A 1 165 ? -11.851 12.301 -2.341 1.00 54.53 165 ILE A C 1
ATOM 1356 O O . ILE A 1 165 ? -12.115 13.234 -3.103 1.00 54.53 165 ILE A O 1
ATOM 1360 N N . GLU A 1 166 ? -11.202 11.212 -2.737 1.00 59.97 166 GLU A N 1
ATOM 1361 C CA . GLU A 1 166 ? -10.985 10.892 -4.144 1.00 59.97 166 GLU A CA 1
ATOM 1362 C C . GLU A 1 166 ? -12.250 10.210 -4.689 1.00 59.97 166 GLU A C 1
ATOM 1364 O O . GLU A 1 166 ? -12.718 9.203 -4.151 1.00 59.97 166 GLU A O 1
ATOM 1369 N N . LEU A 1 167 ? -12.833 10.787 -5.744 1.00 45.53 167 LEU A N 1
ATOM 1370 C CA . LEU A 1 167 ? -14.000 10.233 -6.429 1.00 45.53 167 LEU A CA 1
ATOM 1371 C C . LEU A 1 167 ? -13.555 9.381 -7.619 1.00 45.53 167 LEU A C 1
ATOM 1373 O O . LEU A 1 167 ? -12.943 9.893 -8.557 1.00 45.53 167 LEU A O 1
ATOM 1377 N N . GLY A 1 168 ? -13.954 8.109 -7.616 1.00 46.41 168 GLY A N 1
ATOM 1378 C CA . GLY A 1 168 ? -13.892 7.230 -8.781 1.00 46.41 168 GLY A CA 1
ATOM 1379 C C . GLY A 1 168 ? -12.995 6.007 -8.623 1.00 46.41 168 GLY A C 1
ATOM 1380 O O . GLY A 1 168 ? -12.241 5.852 -7.663 1.00 46.41 168 GLY A O 1
ATOM 1381 N N . GLU A 1 169 ? -13.078 5.125 -9.619 1.00 45.78 169 GLU A N 1
ATOM 1382 C CA . GLU A 1 169 ? -12.136 4.024 -9.793 1.00 45.78 169 GLU A CA 1
ATOM 1383 C C . GLU A 1 169 ? -10.807 4.593 -10.282 1.00 45.78 169 GLU A C 1
ATOM 1385 O O . GLU A 1 169 ? -10.524 4.650 -11.486 1.00 45.78 169 GLU A O 1
ATOM 1390 N N . THR A 1 170 ? -9.986 5.057 -9.342 1.00 48.88 170 THR A N 1
ATOM 1391 C CA . THR A 1 170 ? -8.567 5.249 -9.597 1.00 48.88 170 THR A CA 1
ATOM 1392 C C . THR A 1 170 ? -8.010 3.873 -9.948 1.00 48.88 170 THR A C 1
ATOM 1394 O O . THR A 1 170 ? -7.733 3.046 -9.103 1.00 48.88 170 THR A O 1
ATOM 1397 N N . TYR A 1 171 ? -7.967 3.573 -11.235 1.00 51.53 171 TYR A N 1
ATOM 1398 C CA . TYR A 1 171 ? -6.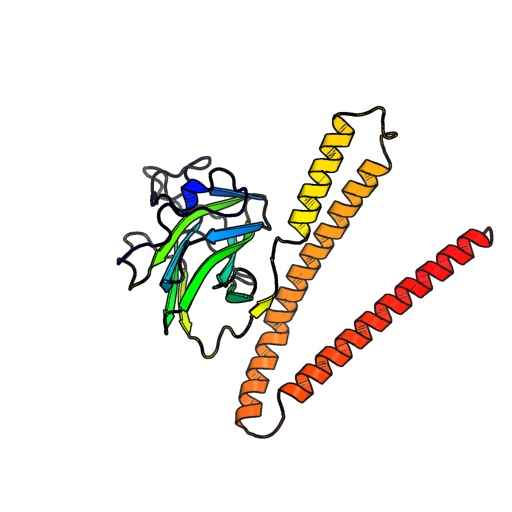886 2.825 -11.851 1.00 51.53 171 TYR A CA 1
ATOM 1399 C C . TYR A 1 171 ? -6.016 3.938 -12.421 1.00 51.53 171 TYR A C 1
ATOM 1401 O O . TYR A 1 171 ? -6.592 4.789 -13.117 1.00 51.53 171 TYR A O 1
ATOM 1409 N N . PRO A 1 172 ? -4.707 4.013 -12.135 1.00 59.06 172 PRO A N 1
ATOM 1410 C CA . PRO A 1 172 ? -3.897 5.115 -12.633 1.00 59.06 172 PRO A CA 1
ATOM 1411 C C . PRO A 1 172 ? -4.093 5.206 -14.144 1.00 59.06 172 PRO A C 1
ATOM 1413 O O . PRO A 1 172 ? -3.958 4.200 -14.847 1.00 59.06 172 PRO A O 1
ATOM 1416 N N . LEU A 1 173 ? -4.501 6.372 -14.655 1.00 57.88 173 LEU A N 1
ATOM 1417 C CA . LEU A 1 173 ? -4.847 6.522 -16.072 1.00 57.88 173 LEU A CA 1
ATOM 1418 C C . LEU A 1 173 ? -3.670 6.081 -16.956 1.00 57.88 173 LEU A C 1
ATOM 1420 O O . LEU A 1 173 ? -3.858 5.431 -17.984 1.00 57.88 173 LEU A O 1
ATOM 1424 N N . ALA A 1 174 ? -2.450 6.348 -16.492 1.00 57.72 174 ALA A N 1
ATOM 1425 C CA . ALA A 1 174 ? -1.230 5.873 -17.116 1.00 57.72 174 ALA A CA 1
ATOM 1426 C C . ALA A 1 174 ? -1.115 4.344 -17.199 1.00 57.72 174 ALA A C 1
ATOM 1428 O O . ALA A 1 174 ? -0.584 3.851 -18.190 1.00 57.72 174 ALA A O 1
ATOM 1429 N N . ARG A 1 175 ? -1.629 3.582 -16.223 1.00 60.78 175 ARG A N 1
ATOM 1430 C CA . ARG A 1 175 ? -1.641 2.113 -16.271 1.00 60.78 175 ARG A CA 1
ATOM 1431 C C . ARG A 1 175 ? -2.656 1.605 -17.287 1.00 60.78 175 ARG A C 1
ATOM 1433 O O . ARG A 1 175 ? -2.269 0.848 -18.166 1.00 60.78 175 ARG A O 1
ATOM 1440 N N . LYS A 1 176 ? -3.895 2.122 -17.263 1.00 61.03 176 LYS A N 1
ATOM 1441 C CA . LYS A 1 176 ? -4.927 1.812 -18.278 1.00 61.03 176 LYS A CA 1
ATOM 1442 C C . LYS A 1 176 ? -4.407 2.032 -19.698 1.00 61.03 176 LYS A C 1
ATOM 1444 O O . LYS A 1 176 ? -4.661 1.228 -20.591 1.00 61.03 176 LYS A O 1
ATOM 1449 N N . VAL A 1 177 ? -3.662 3.115 -19.908 1.00 64.00 177 VAL A N 1
ATOM 1450 C CA . VAL A 1 177 ? -3.092 3.413 -21.223 1.00 64.00 177 VAL A CA 1
ATOM 1451 C C . VAL A 1 177 ? -1.857 2.569 -21.526 1.00 64.00 177 VAL A C 1
ATOM 1453 O O . VAL A 1 177 ? -1.685 2.158 -22.671 1.00 64.00 177 VAL A O 1
ATOM 1456 N N . SER A 1 178 ? -1.019 2.269 -20.532 1.00 61.94 178 SER A N 1
ATOM 1457 C CA . SER A 1 178 ? 0.095 1.335 -20.706 1.00 61.94 178 SER A CA 1
ATOM 1458 C C . SER A 1 178 ? -0.399 -0.049 -21.113 1.00 61.94 178 SER A C 1
ATOM 1460 O O . SER A 1 178 ? 0.140 -0.615 -22.053 1.00 61.94 178 SER A O 1
ATOM 1462 N N . ASP A 1 179 ? -1.437 -0.571 -20.463 1.00 62.06 179 ASP A N 1
ATOM 1463 C CA . ASP A 1 179 ? -1.981 -1.897 -20.763 1.00 62.06 179 ASP A CA 1
ATOM 1464 C C . ASP A 1 179 ? -2.614 -1.929 -22.160 1.00 62.06 179 ASP A C 1
ATOM 1466 O O . ASP A 1 179 ? -2.432 -2.887 -22.910 1.00 62.06 179 ASP A O 1
ATOM 1470 N N . LEU A 1 180 ? -3.295 -0.850 -22.560 1.00 63.47 180 LEU A N 1
ATOM 1471 C CA . LEU A 1 180 ? -3.808 -0.709 -23.922 1.00 63.47 180 LEU A CA 1
ATOM 1472 C C . LEU A 1 180 ? -2.670 -0.648 -24.955 1.00 63.47 180 LEU A C 1
ATOM 1474 O O . LEU A 1 180 ? -2.772 -1.260 -26.016 1.00 63.47 180 LEU A O 1
ATOM 1478 N N . ALA A 1 181 ? -1.583 0.066 -24.651 1.00 63.69 1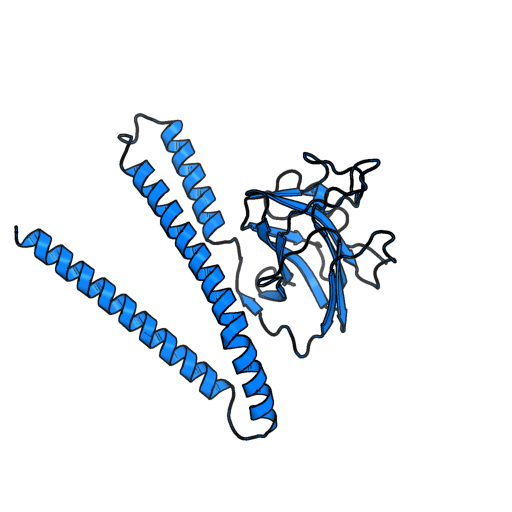81 ALA A N 1
ATOM 1479 C CA . ALA A 1 181 ? -0.396 0.118 -25.500 1.00 63.69 181 ALA A CA 1
ATOM 1480 C C . ALA A 1 181 ? 0.251 -1.268 -25.652 1.00 63.69 181 ALA A C 1
ATOM 1482 O O . ALA A 1 181 ? 0.570 -1.661 -26.772 1.00 63.69 181 ALA A O 1
ATOM 1483 N N . ASP A 1 182 ? 0.378 -2.021 -24.555 1.00 67.50 182 ASP A N 1
ATOM 1484 C CA . ASP A 1 182 ? 0.928 -3.380 -24.543 1.00 67.50 182 ASP A CA 1
ATOM 1485 C C . ASP A 1 182 ? 0.075 -4.328 -25.405 1.00 67.50 182 ASP A C 1
ATOM 1487 O O . ASP A 1 182 ? 0.611 -5.060 -26.238 1.00 67.50 182 ASP A O 1
ATOM 1491 N N . GLN A 1 183 ? -1.256 -4.264 -25.277 1.00 65.38 183 GLN A N 1
ATOM 1492 C CA . GLN A 1 183 ? -2.187 -5.056 -26.093 1.00 65.38 183 GLN A CA 1
ATOM 1493 C C . GLN A 1 183 ? -2.081 -4.724 -27.587 1.00 65.38 183 GLN A C 1
ATOM 1495 O O . GLN A 1 183 ? -2.113 -5.625 -28.427 1.00 65.38 183 GLN A O 1
ATOM 1500 N N . ILE A 1 184 ? -1.945 -3.441 -27.938 1.00 62.97 184 ILE A N 1
ATOM 1501 C CA . ILE A 1 184 ? -1.782 -3.017 -29.334 1.00 62.97 184 ILE A CA 1
ATOM 1502 C C . ILE A 1 184 ? -0.440 -3.510 -29.891 1.00 62.97 184 ILE A C 1
ATOM 1504 O O . ILE A 1 184 ? -0.417 -4.057 -30.993 1.00 62.97 184 ILE A O 1
ATOM 1508 N N . GLU A 1 185 ? 0.659 -3.373 -29.140 1.00 65.38 185 GLU A N 1
ATOM 1509 C CA . GLU A 1 185 ? 1.977 -3.902 -29.527 1.00 65.38 185 GLU A CA 1
ATOM 1510 C C . GLU A 1 185 ? 1.917 -5.423 -29.746 1.00 65.38 185 GLU A C 1
ATOM 1512 O O . GLU A 1 185 ? 2.435 -5.932 -30.740 1.00 65.38 185 GLU A O 1
ATOM 1517 N N . GLU A 1 186 ? 1.234 -6.161 -28.868 1.00 67.69 186 GLU A N 1
ATOM 1518 C CA . GLU A 1 186 ? 1.076 -7.611 -28.991 1.00 67.69 186 GLU A CA 1
ATOM 1519 C C . GLU A 1 186 ? 0.279 -8.015 -30.243 1.00 67.69 186 GLU A C 1
ATOM 1521 O O . GLU A 1 186 ? 0.682 -8.935 -30.960 1.00 67.69 186 GLU A O 1
ATOM 1526 N N . ILE A 1 187 ? -0.826 -7.321 -30.540 1.00 61.44 187 ILE A N 1
ATOM 1527 C CA . ILE A 1 187 ? -1.648 -7.576 -31.734 1.00 61.44 187 ILE A CA 1
ATOM 1528 C C . ILE A 1 187 ? -0.855 -7.283 -33.013 1.00 61.44 187 ILE A C 1
ATOM 1530 O O . ILE A 1 187 ? -0.894 -8.087 -33.945 1.00 61.44 187 ILE A O 1
ATOM 1534 N N . VAL A 1 188 ? -0.111 -6.173 -33.051 1.00 62.44 188 VAL A N 1
ATOM 1535 C CA . VAL A 1 188 ? 0.735 -5.798 -34.198 1.00 62.44 188 VAL A CA 1
ATOM 1536 C C . VAL A 1 188 ? 1.830 -6.841 -34.427 1.00 62.44 188 VAL A C 1
ATOM 1538 O O . VAL A 1 188 ? 2.015 -7.292 -35.553 1.00 62.44 188 VAL A O 1
ATOM 1541 N N . ASN A 1 189 ? 2.490 -7.304 -33.361 1.00 66.81 189 ASN A N 1
ATOM 1542 C CA . ASN A 1 189 ? 3.528 -8.333 -33.454 1.00 66.81 189 ASN A CA 1
ATOM 1543 C C . ASN A 1 189 ? 2.984 -9.705 -33.898 1.00 66.81 189 ASN A C 1
ATOM 1545 O O . ASN A 1 189 ? 3.696 -10.470 -34.548 1.00 66.81 189 ASN A O 1
ATOM 1549 N N . LYS A 1 190 ? 1.733 -10.040 -33.550 1.00 68.62 190 LYS A N 1
ATOM 1550 C CA . LYS A 1 190 ? 1.077 -11.300 -33.951 1.00 68.62 190 LYS A CA 1
ATOM 1551 C C . LYS A 1 190 ? 0.509 -11.271 -35.372 1.00 68.62 190 LYS A C 1
ATOM 1553 O O . LYS A 1 190 ? 0.346 -12.335 -35.969 1.00 68.62 190 LYS A O 1
ATOM 1558 N N . HIS A 1 191 ? 0.217 -10.089 -35.912 1.00 64.00 191 HIS A N 1
ATOM 1559 C CA . HIS A 1 191 ? -0.371 -9.904 -37.241 1.00 64.00 191 HIS A CA 1
ATOM 1560 C C . HIS A 1 191 ? 0.398 -8.851 -38.063 1.00 64.00 191 HIS A C 1
ATOM 1562 O O . HIS A 1 191 ? -0.152 -7.786 -38.363 1.00 64.00 191 HIS A O 1
ATOM 1568 N N . PRO A 1 192 ? 1.648 -9.149 -38.474 1.00 59.38 192 PRO A N 1
ATOM 1569 C CA . PRO A 1 192 ? 2.513 -8.197 -39.182 1.00 59.38 192 PRO A CA 1
ATOM 1570 C C . PRO A 1 192 ? 1.937 -7.717 -40.530 1.00 59.38 192 PRO A C 1
ATOM 1572 O O . PRO A 1 192 ? 2.240 -6.618 -40.983 1.00 59.38 192 PRO A O 1
ATOM 1575 N N . ASP A 1 193 ? 1.032 -8.485 -41.147 1.00 61.47 193 ASP A N 1
ATOM 1576 C CA . ASP A 1 193 ? 0.426 -8.153 -42.445 1.00 61.47 193 ASP A CA 1
ATOM 1577 C C . ASP A 1 193 ? -0.706 -7.102 -42.378 1.00 61.47 193 ASP A C 1
ATOM 1579 O O . ASP A 1 193 ? -1.143 -6.594 -43.413 1.00 61.47 193 ASP A O 1
ATOM 1583 N N . TRP A 1 194 ? -1.235 -6.782 -41.189 1.00 51.62 194 TRP A N 1
ATOM 1584 C CA . TRP A 1 194 ? -2.420 -5.916 -41.042 1.00 51.62 194 TRP A CA 1
ATOM 1585 C C . TRP A 1 194 ? -2.105 -4.421 -40.978 1.00 51.62 194 TRP A C 1
ATOM 1587 O O . TRP A 1 194 ? -2.977 -3.596 -41.255 1.00 51.62 194 TRP A O 1
ATOM 1597 N N . LEU A 1 195 ? -0.869 -4.053 -40.653 1.00 52.78 195 LEU A N 1
ATOM 1598 C CA . LEU A 1 195 ? -0.440 -2.672 -40.467 1.00 52.78 195 LEU A CA 1
ATOM 1599 C C . LEU A 1 195 ? 0.983 -2.527 -40.995 1.00 52.78 195 LEU A C 1
ATOM 1601 O O . LEU A 1 195 ? 1.868 -3.259 -40.578 1.00 52.78 195 LEU A O 1
ATOM 1605 N N . LYS A 1 196 ? 1.210 -1.568 -41.901 1.00 55.59 196 LYS A N 1
ATOM 1606 C CA . LYS A 1 196 ? 2.542 -1.245 -42.439 1.00 55.59 196 LYS A CA 1
ATOM 1607 C C . LYS A 1 196 ? 3.432 -0.616 -41.352 1.00 55.59 196 LYS A C 1
ATOM 1609 O O . LYS A 1 196 ? 3.551 0.600 -41.277 1.00 55.59 196 LYS A O 1
ATOM 1614 N N . GLU A 1 197 ? 3.944 -1.486 -40.491 1.00 56.22 197 GLU A N 1
ATOM 1615 C CA . GLU A 1 197 ? 5.094 -1.524 -39.568 1.00 56.22 197 GLU A CA 1
ATOM 1616 C C . GLU A 1 197 ? 5.727 -0.276 -38.909 1.00 56.22 197 GLU A C 1
ATOM 1618 O O . GLU A 1 197 ? 6.496 -0.469 -37.982 1.00 56.22 197 GLU A O 1
ATOM 1623 N N . GLU A 1 198 ? 5.408 0.981 -39.218 1.00 57.50 198 GLU A N 1
ATOM 1624 C CA . GLU A 1 198 ? 6.102 2.135 -38.583 1.00 57.50 198 GLU A CA 1
ATOM 1625 C C . GLU A 1 198 ? 5.158 3.149 -37.902 1.00 57.50 198 GLU A C 1
ATOM 1627 O O . GLU A 1 198 ? 5.338 3.451 -36.720 1.00 57.50 198 GLU A O 1
ATOM 1632 N N . PRO A 1 199 ? 4.085 3.647 -38.550 1.00 56.03 199 PRO A N 1
ATOM 1633 C CA . PRO A 1 199 ? 3.318 4.769 -38.005 1.00 56.03 199 PRO A CA 1
ATOM 1634 C C . PRO A 1 199 ? 2.525 4.423 -36.744 1.00 56.03 199 PRO A C 1
ATOM 1636 O O . PRO A 1 199 ? 2.364 5.266 -35.868 1.00 56.03 199 PRO A O 1
ATOM 1639 N N . LEU A 1 200 ? 2.002 3.196 -36.640 1.00 59.56 200 LEU A N 1
ATOM 1640 C CA . LEU A 1 200 ? 1.162 2.814 -35.504 1.00 59.56 200 LEU A CA 1
ATOM 1641 C C . LEU A 1 200 ? 1.996 2.531 -34.250 1.00 59.56 200 LEU A C 1
ATOM 1643 O O . LEU A 1 200 ? 1.599 2.924 -33.157 1.00 59.56 200 LEU A O 1
ATOM 1647 N N . LEU A 1 201 ? 3.174 1.923 -34.418 1.00 60.69 201 LEU A N 1
ATOM 1648 C CA . LEU A 1 201 ? 4.136 1.740 -33.331 1.00 60.69 201 LEU A CA 1
ATOM 1649 C C . LEU A 1 201 ? 4.667 3.091 -32.842 1.00 60.69 201 LEU A C 1
ATOM 1651 O O . LEU A 1 201 ? 4.758 3.301 -31.634 1.00 60.69 201 LEU A O 1
ATOM 1655 N N . GLU A 1 202 ? 4.921 4.042 -33.747 1.00 58.06 202 GLU A N 1
ATOM 1656 C CA . GLU A 1 202 ? 5.336 5.391 -33.353 1.00 58.06 202 GLU A CA 1
ATOM 1657 C C . GLU A 1 202 ? 4.205 6.152 -32.641 1.00 58.06 202 GLU A C 1
ATOM 1659 O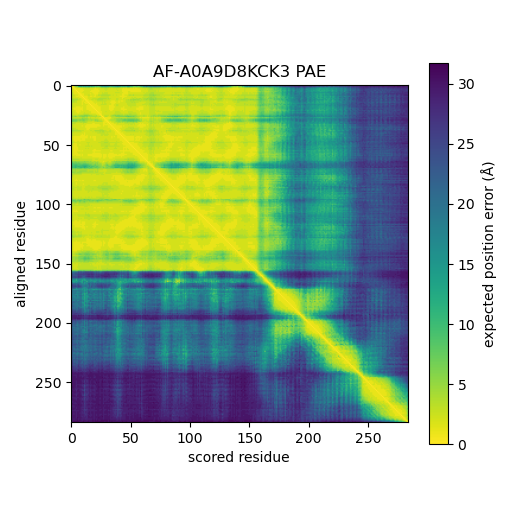 O . GLU A 1 202 ? 4.464 6.823 -31.646 1.00 58.06 202 GLU A O 1
ATOM 1664 N N . VAL A 1 203 ? 2.938 5.976 -33.043 1.00 58.22 203 VAL A N 1
ATOM 1665 C CA . VAL A 1 203 ? 1.778 6.527 -32.314 1.00 58.22 203 VAL A CA 1
ATOM 1666 C C . VAL A 1 203 ? 1.645 5.915 -30.919 1.00 58.22 203 VAL A C 1
ATOM 1668 O O . VAL A 1 203 ? 1.414 6.654 -29.967 1.00 58.22 203 VAL A O 1
ATOM 1671 N N . VAL A 1 204 ? 1.811 4.598 -30.761 1.00 60.56 204 VAL A N 1
ATOM 1672 C CA . VAL A 1 204 ? 1.766 3.933 -29.443 1.00 60.56 204 VAL A CA 1
ATOM 1673 C C . VAL A 1 204 ? 2.911 4.411 -28.549 1.00 60.56 204 VAL A C 1
ATOM 1675 O O . VAL A 1 204 ? 2.712 4.728 -27.373 1.00 60.56 204 VAL A O 1
ATOM 1678 N N . LYS A 1 205 ? 4.109 4.533 -29.115 1.00 63.06 205 LYS A N 1
ATOM 1679 C CA . LYS A 1 205 ? 5.297 5.054 -28.438 1.00 63.06 205 LYS A CA 1
ATOM 1680 C C . LYS A 1 205 ? 5.136 6.524 -28.053 1.00 63.06 205 LYS A C 1
ATOM 1682 O O . LYS A 1 205 ? 5.481 6.897 -26.932 1.00 63.06 205 LYS A O 1
ATOM 1687 N N . GLU A 1 206 ? 4.561 7.349 -28.923 1.00 59.28 206 GLU A N 1
ATOM 1688 C CA . GLU A 1 206 ? 4.261 8.750 -28.632 1.00 59.28 206 GLU A CA 1
ATOM 1689 C C . GLU A 1 206 ? 3.135 8.886 -27.598 1.00 59.28 206 GLU A C 1
ATOM 1691 O O . GLU A 1 206 ? 3.232 9.728 -26.705 1.00 59.28 206 GLU A O 1
ATOM 1696 N N . LEU A 1 207 ? 2.122 8.012 -27.627 1.00 62.09 207 LEU A N 1
ATOM 1697 C CA . LEU A 1 207 ? 1.135 7.892 -26.553 1.00 62.09 207 LEU A CA 1
ATOM 1698 C C . LEU A 1 207 ? 1.829 7.588 -25.222 1.00 62.09 207 LEU A C 1
ATOM 1700 O O . LEU A 1 207 ? 1.623 8.314 -24.255 1.00 62.09 207 LEU A O 1
ATOM 1704 N N . ARG A 1 208 ? 2.707 6.579 -25.167 1.00 59.69 208 ARG A N 1
ATOM 1705 C CA . ARG A 1 208 ? 3.479 6.247 -23.957 1.00 59.69 208 ARG A CA 1
ATOM 1706 C C . ARG A 1 208 ? 4.296 7.435 -23.442 1.00 59.69 208 ARG A C 1
ATOM 1708 O O . ARG A 1 208 ? 4.351 7.645 -22.233 1.00 59.69 208 ARG A O 1
ATOM 1715 N N . ILE A 1 209 ? 4.919 8.214 -24.329 1.00 59.38 209 ILE A N 1
ATOM 1716 C CA . ILE A 1 209 ? 5.660 9.429 -23.951 1.00 59.38 209 ILE A CA 1
ATOM 1717 C C . ILE A 1 209 ? 4.706 10.476 -23.366 1.00 59.38 209 ILE A C 1
ATOM 1719 O O . ILE A 1 209 ? 4.926 10.939 -22.251 1.00 59.38 209 ILE A O 1
ATOM 1723 N N . ARG A 1 210 ? 3.600 10.781 -24.051 1.00 53.66 210 ARG A N 1
ATOM 1724 C CA . ARG A 1 210 ? 2.615 11.772 -23.589 1.00 53.66 210 ARG A CA 1
ATOM 1725 C C . ARG A 1 210 ? 1.946 11.369 -22.274 1.00 53.66 210 ARG A C 1
ATOM 1727 O O . ARG A 1 210 ? 1.65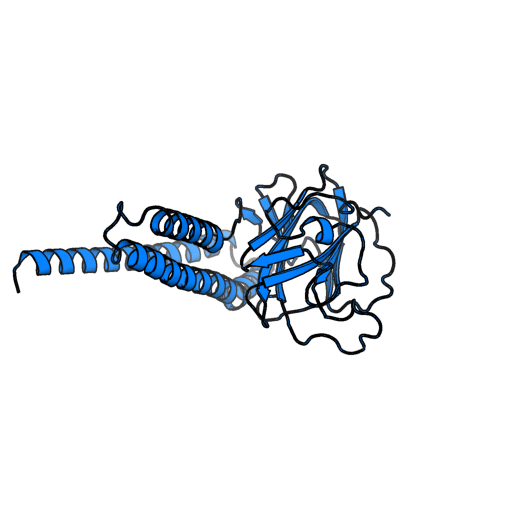7 12.229 -21.451 1.00 53.66 210 ARG A O 1
ATOM 1734 N N . PHE A 1 211 ? 1.736 10.077 -22.032 1.00 56.72 211 PHE A N 1
ATOM 1735 C CA . PHE A 1 211 ? 1.216 9.593 -20.752 1.00 56.72 211 PHE A CA 1
ATOM 1736 C C . PHE A 1 211 ? 2.258 9.594 -19.636 1.00 56.72 211 PHE A C 1
ATOM 1738 O O . PHE A 1 211 ? 1.908 9.838 -18.484 1.00 56.72 211 PHE A O 1
ATOM 1745 N N . ARG A 1 212 ? 3.542 9.410 -19.957 1.00 52.22 212 ARG A N 1
ATOM 1746 C CA . ARG A 1 212 ? 4.627 9.677 -19.006 1.00 52.22 212 ARG A CA 1
ATOM 1747 C C . ARG A 1 212 ? 4.626 11.147 -18.579 1.00 52.22 212 ARG A C 1
ATOM 1749 O O . ARG A 1 212 ? 4.798 11.421 -17.396 1.00 52.22 212 ARG A O 1
ATOM 1756 N N . ASP A 1 213 ? 4.360 12.066 -19.503 1.00 52.12 213 ASP A N 1
ATOM 1757 C CA . ASP A 1 213 ? 4.216 13.491 -19.187 1.00 52.12 213 ASP A CA 1
ATOM 1758 C C . ASP A 1 213 ? 2.954 13.774 -18.356 1.00 52.12 213 ASP A C 1
ATOM 1760 O O . ASP A 1 213 ? 2.992 14.612 -17.460 1.00 52.12 213 ASP A O 1
ATOM 1764 N N . ILE A 1 214 ? 1.857 13.037 -18.569 1.00 53.19 214 ILE A N 1
ATOM 1765 C CA . ILE A 1 214 ? 0.665 13.105 -17.704 1.00 53.19 214 ILE A CA 1
ATOM 1766 C C . ILE A 1 214 ? 0.967 12.585 -16.294 1.00 53.19 214 ILE A C 1
ATOM 1768 O O . ILE A 1 214 ? 0.557 13.231 -15.340 1.00 53.19 214 ILE A O 1
ATOM 1772 N N . ASN A 1 215 ? 1.742 11.508 -16.129 1.00 50.50 215 ASN A N 1
ATOM 1773 C CA . ASN A 1 215 ? 2.226 11.081 -14.807 1.00 50.50 215 ASN A CA 1
ATOM 1774 C C . ASN A 1 215 ? 3.060 12.175 -14.128 1.00 50.50 215 ASN A C 1
ATOM 1776 O O . ASN A 1 215 ? 2.949 12.377 -12.922 1.00 50.50 215 ASN A O 1
ATOM 1780 N N . LEU A 1 216 ? 3.884 12.898 -14.891 1.00 51.09 216 LEU A N 1
ATOM 1781 C CA . LEU A 1 216 ? 4.613 14.058 -14.375 1.00 51.09 216 LEU A CA 1
ATOM 1782 C C . LEU A 1 216 ? 3.658 15.206 -14.014 1.00 51.09 216 LEU A C 1
ATOM 1784 O O . LEU A 1 216 ? 3.913 15.913 -13.047 1.00 51.09 216 LEU A O 1
ATOM 1788 N N . ILE A 1 217 ? 2.546 15.386 -14.735 1.00 49.97 217 ILE A N 1
ATOM 1789 C CA . ILE A 1 217 ? 1.491 16.348 -14.381 1.00 49.97 217 ILE A CA 1
ATOM 1790 C C . ILE A 1 217 ? 0.739 15.909 -13.121 1.00 49.97 217 ILE A C 1
ATOM 1792 O O . ILE A 1 217 ? 0.533 16.755 -12.265 1.00 49.97 217 ILE A O 1
ATOM 1796 N N . GLU A 1 218 ? 0.371 14.636 -12.959 1.00 49.38 218 GLU A N 1
ATOM 1797 C CA . GLU A 1 218 ? -0.238 14.111 -11.726 1.00 49.38 218 GLU A CA 1
ATOM 1798 C C . GLU A 1 218 ? 0.706 14.319 -10.534 1.00 49.38 218 GLU A C 1
ATOM 1800 O O . GLU A 1 218 ? 0.310 14.910 -9.535 1.00 49.38 218 GLU A O 1
ATOM 1805 N N . GLN A 1 219 ? 1.992 13.983 -10.684 1.00 48.00 219 GLN A N 1
ATOM 1806 C CA . GLN A 1 219 ? 3.018 14.267 -9.674 1.00 48.00 219 GLN A CA 1
ATOM 1807 C C . GLN A 1 219 ? 3.204 15.770 -9.413 1.00 48.00 219 GLN A C 1
ATOM 1809 O O . GLN A 1 219 ? 3.453 16.172 -8.275 1.00 48.00 219 GLN A O 1
ATOM 1814 N N . ASN A 1 220 ? 3.084 16.621 -10.435 1.00 51.12 220 ASN A N 1
ATOM 1815 C CA . ASN A 1 220 ? 3.148 18.075 -10.283 1.00 51.12 220 ASN A CA 1
ATOM 1816 C C . ASN A 1 220 ? 1.884 18.638 -9.628 1.00 51.12 220 ASN A C 1
ATOM 1818 O O . ASN A 1 220 ? 1.997 19.580 -8.856 1.00 51.12 220 ASN A O 1
ATOM 1822 N N . ILE A 1 221 ? 0.701 18.085 -9.897 1.00 53.34 221 ILE A N 1
ATOM 1823 C CA . ILE A 1 221 ? -0.549 18.437 -9.215 1.00 53.34 221 ILE A CA 1
ATOM 1824 C C . ILE A 1 221 ? -0.440 18.044 -7.741 1.00 53.34 221 ILE A C 1
ATOM 1826 O O . ILE A 1 221 ? -0.736 18.877 -6.891 1.00 53.34 221 ILE A O 1
ATOM 1830 N N . ASP A 1 222 ? 0.072 16.850 -7.436 1.00 49.38 222 ASP A N 1
ATOM 1831 C CA . ASP A 1 222 ? 0.339 16.387 -6.067 1.00 49.38 222 ASP A CA 1
ATOM 1832 C C . ASP A 1 222 ? 1.398 17.275 -5.368 1.00 49.38 222 ASP A C 1
ATOM 1834 O O . ASP A 1 222 ? 1.272 17.634 -4.193 1.00 49.38 222 ASP A O 1
ATOM 1838 N N . SER A 1 223 ? 2.421 17.726 -6.105 1.00 50.47 223 SER A N 1
ATOM 1839 C CA . SER A 1 223 ? 3.435 18.666 -5.598 1.00 50.47 223 SER A CA 1
ATOM 1840 C C . SER A 1 223 ? 2.859 20.066 -5.359 1.00 50.47 223 SER A C 1
ATOM 1842 O O . SER A 1 223 ? 3.093 20.662 -4.315 1.00 50.47 223 SER A O 1
ATOM 1844 N N . ILE A 1 224 ? 2.045 20.586 -6.281 1.00 50.00 224 ILE A N 1
ATOM 1845 C CA . ILE A 1 224 ? 1.320 21.855 -6.119 1.00 50.00 224 ILE A CA 1
ATOM 1846 C C . ILE A 1 224 ? 0.355 21.757 -4.936 1.00 50.00 224 ILE A C 1
ATOM 1848 O O . ILE A 1 224 ? 0.205 22.710 -4.172 1.00 50.00 224 ILE A O 1
ATOM 1852 N N . ARG A 1 225 ? -0.292 20.606 -4.758 1.00 54.25 225 ARG A N 1
ATOM 1853 C CA . ARG A 1 225 ? -1.220 20.366 -3.660 1.00 54.25 225 ARG A CA 1
ATOM 1854 C C . ARG A 1 225 ? -0.516 20.465 -2.314 1.00 54.25 225 ARG A C 1
ATOM 1856 O O . ARG A 1 225 ? -0.904 21.299 -1.501 1.00 54.25 225 ARG A O 1
ATOM 1863 N N . SER A 1 226 ? 0.547 19.691 -2.129 1.00 51.94 226 SER A N 1
ATOM 1864 C CA . SER A 1 226 ? 1.311 19.658 -0.877 1.00 51.94 226 SER A CA 1
ATOM 1865 C C . SER A 1 226 ? 2.086 20.954 -0.596 1.00 51.94 226 SER A C 1
ATOM 1867 O O . SER A 1 226 ? 2.208 21.366 0.555 1.00 51.94 226 SER A O 1
ATOM 1869 N N . GLU A 1 227 ? 2.590 21.651 -1.619 1.00 54.38 227 GLU A N 1
ATOM 1870 C CA . GLU A 1 227 ? 3.380 22.878 -1.423 1.00 54.38 227 GLU A CA 1
ATOM 1871 C C . GLU A 1 227 ? 2.547 24.159 -1.349 1.00 54.38 227 GLU A C 1
ATOM 1873 O O . GLU A 1 227 ? 2.965 25.126 -0.712 1.00 54.38 227 GLU A O 1
ATOM 1878 N N . ILE A 1 228 ? 1.395 24.203 -2.023 1.00 51.31 228 ILE A N 1
ATOM 1879 C CA . ILE A 1 228 ? 0.605 25.430 -2.184 1.00 51.31 228 ILE A CA 1
ATOM 1880 C C . ILE A 1 228 ? -0.789 25.256 -1.590 1.00 51.31 228 ILE A C 1
ATOM 1882 O O . ILE A 1 228 ? -1.202 26.071 -0.768 1.00 51.31 228 ILE A O 1
ATOM 1886 N N . ILE A 1 229 ? -1.525 24.213 -1.979 1.00 46.97 229 ILE A N 1
ATOM 1887 C CA . ILE A 1 229 ? -2.941 24.076 -1.602 1.00 46.97 229 ILE A CA 1
ATOM 1888 C C . ILE A 1 229 ? -3.089 23.773 -0.107 1.00 46.97 229 ILE A C 1
ATOM 1890 O O . ILE A 1 229 ? -3.853 24.458 0.574 1.00 46.97 229 ILE A O 1
ATOM 1894 N N . GLU A 1 230 ? -2.356 22.797 0.426 1.00 54.31 230 GLU A N 1
ATOM 1895 C CA . GLU A 1 230 ? -2.430 22.399 1.836 1.00 54.31 230 GLU A CA 1
ATOM 1896 C C . GLU A 1 230 ? -2.036 23.537 2.796 1.00 54.31 230 GLU A C 1
ATOM 1898 O O . GLU A 1 230 ? -2.832 23.857 3.689 1.00 54.31 230 GLU A O 1
ATOM 1903 N N . PRO A 1 231 ? -0.891 24.235 2.623 1.00 55.06 231 PRO A N 1
ATOM 1904 C CA . PRO A 1 231 ? -0.537 25.357 3.490 1.00 55.06 231 PRO A CA 1
ATOM 1905 C C . PRO A 1 231 ? -1.555 26.497 3.429 1.00 55.06 231 PRO A C 1
ATOM 1907 O O . PRO A 1 231 ? -1.920 27.052 4.465 1.00 55.06 231 PRO A O 1
ATOM 1910 N N . VAL A 1 232 ? -2.062 26.826 2.236 1.00 51.53 232 VAL A N 1
ATOM 1911 C CA . VAL A 1 232 ? -3.061 27.892 2.061 1.00 51.53 232 VAL A CA 1
ATOM 1912 C C . VAL A 1 232 ? -4.379 27.516 2.733 1.00 51.53 232 VAL A C 1
ATOM 1914 O O . VAL A 1 232 ? -4.953 28.337 3.447 1.00 51.53 232 VAL A O 1
ATOM 1917 N N . THR A 1 233 ? -4.834 26.273 2.576 1.00 53.06 233 THR A N 1
ATOM 1918 C CA . THR A 1 233 ? -6.071 25.782 3.204 1.00 53.06 233 THR A CA 1
ATOM 1919 C C . THR A 1 233 ? -5.946 25.786 4.729 1.00 53.06 233 THR A C 1
ATOM 1921 O O . THR A 1 233 ? -6.849 26.252 5.421 1.00 53.06 233 THR A O 1
ATOM 1924 N N . ASN A 1 234 ? -4.792 25.386 5.266 1.00 61.28 234 ASN A N 1
ATOM 1925 C CA . ASN A 1 234 ? -4.510 25.423 6.701 1.00 61.28 234 ASN A CA 1
ATOM 1926 C C . ASN A 1 234 ? -4.469 26.851 7.273 1.00 61.28 234 ASN A C 1
ATOM 1928 O O . ASN A 1 234 ? -5.019 27.107 8.349 1.00 61.28 234 ASN A O 1
ATOM 1932 N N . GLU A 1 235 ? -3.863 27.806 6.564 1.00 60.31 235 GLU A N 1
ATOM 1933 C CA . GLU A 1 235 ? -3.877 29.223 6.958 1.00 60.31 235 GLU A CA 1
ATOM 1934 C C . GLU A 1 235 ? -5.282 29.838 6.860 1.00 60.31 235 GLU A C 1
ATOM 1936 O O . GLU A 1 235 ? -5.703 30.617 7.721 1.00 60.31 235 GLU A O 1
ATOM 1941 N N . MET A 1 236 ? -6.071 29.430 5.869 1.00 52.06 236 MET A N 1
ATOM 1942 C CA . MET A 1 236 ? -7.465 29.847 5.729 1.00 52.06 236 MET A CA 1
ATOM 1943 C C . MET A 1 236 ? -8.375 29.264 6.808 1.00 52.06 236 MET A C 1
ATOM 1945 O O . MET A 1 236 ? -9.283 29.943 7.289 1.00 52.06 236 MET A O 1
ATOM 1949 N N . ASP A 1 237 ? -8.134 28.030 7.231 1.00 56.00 237 ASP A N 1
ATOM 1950 C CA . ASP A 1 237 ? -8.849 27.404 8.334 1.00 56.00 237 ASP A CA 1
ATOM 1951 C C . ASP A 1 237 ? -8.626 28.169 9.637 1.00 56.00 237 ASP A C 1
ATOM 1953 O O . ASP A 1 237 ? -9.592 28.460 10.353 1.00 56.00 237 ASP A O 1
ATOM 1957 N N . LYS A 1 238 ? -7.389 28.610 9.886 1.00 63.03 238 LYS A N 1
ATOM 1958 C CA . LYS A 1 238 ? -7.058 29.531 10.983 1.00 63.03 238 LYS A CA 1
ATOM 1959 C C . LYS A 1 238 ? -7.764 30.885 10.825 1.00 63.03 238 LYS A C 1
ATOM 1961 O O . LYS A 1 238 ? -8.350 31.377 11.789 1.00 63.03 238 LYS A O 1
ATOM 1966 N N . ALA A 1 239 ? -7.782 31.467 9.624 1.00 52.56 239 ALA A N 1
ATOM 1967 C CA . ALA A 1 239 ? -8.418 32.763 9.354 1.00 52.56 239 ALA A CA 1
ATOM 1968 C C . ALA A 1 239 ? -9.960 32.738 9.436 1.00 52.56 239 ALA A C 1
ATOM 1970 O O . ALA A 1 239 ? -10.582 33.708 9.874 1.00 52.56 239 ALA A O 1
ATOM 1971 N N . SER A 1 240 ? -10.592 31.626 9.059 1.00 49.84 240 SER A N 1
ATOM 1972 C CA . SER A 1 240 ? -12.043 31.422 9.148 1.00 49.84 240 SER A CA 1
ATOM 1973 C C . SER A 1 240 ? -12.524 31.271 10.593 1.00 49.84 240 SER A C 1
ATOM 1975 O O . SER A 1 240 ? -13.566 31.815 10.952 1.00 49.84 240 SER A O 1
ATOM 1977 N N . LYS A 1 241 ? -11.717 30.637 11.458 1.00 60.28 241 LYS A N 1
ATOM 1978 C CA . LYS A 1 241 ? -11.952 30.573 12.911 1.00 60.28 241 LYS A CA 1
ATOM 1979 C C . LYS A 1 241 ? -11.880 31.959 13.569 1.00 60.28 241 LYS A C 1
ATOM 1981 O O . LYS A 1 241 ? -12.468 32.160 14.625 1.00 60.28 241 LYS A O 1
ATOM 1986 N N . LEU A 1 242 ? -11.218 32.920 12.917 1.00 55.31 242 LEU A N 1
ATOM 1987 C CA . LEU A 1 242 ? -11.147 34.337 13.301 1.00 55.31 242 LEU A CA 1
ATOM 1988 C C . LEU A 1 242 ? -12.263 35.203 12.673 1.00 55.31 242 LEU A C 1
ATOM 1990 O O . LEU A 1 242 ? -12.250 36.423 12.832 1.00 55.31 242 LEU A O 1
ATOM 1994 N N . GLY A 1 243 ? -13.229 34.600 11.968 1.00 53.66 243 GLY A N 1
ATOM 1995 C CA . GLY A 1 243 ? -14.476 35.248 11.542 1.00 53.66 243 GLY A CA 1
ATOM 1996 C C . GLY A 1 243 ? -14.374 36.250 10.387 1.00 53.66 243 GLY A C 1
ATOM 1997 O O . GLY A 1 243 ? -15.327 36.988 10.158 1.00 53.66 243 GLY A O 1
ATOM 1998 N N . LYS A 1 244 ? -13.251 36.315 9.656 1.00 54.28 244 LYS A N 1
ATOM 1999 C CA . LYS A 1 244 ? -13.046 37.364 8.636 1.00 54.28 244 LYS A CA 1
ATOM 2000 C C . LYS A 1 244 ? -13.439 36.998 7.198 1.00 54.28 244 LYS A C 1
ATOM 2002 O O . LYS A 1 244 ? -13.663 37.928 6.433 1.00 54.28 244 LYS A O 1
ATOM 2007 N N . TYR A 1 245 ? -13.575 35.720 6.814 1.00 52.75 245 TYR A N 1
ATOM 2008 C CA . TYR A 1 245 ? -13.897 35.332 5.422 1.00 52.75 245 TYR A CA 1
ATOM 2009 C C . TYR A 1 245 ? -14.619 33.973 5.292 1.00 52.75 245 TYR A C 1
ATOM 2011 O O . TYR A 1 245 ? -14.435 33.076 6.113 1.00 52.75 245 TYR A O 1
ATOM 2019 N N . SER A 1 246 ? -15.413 33.809 4.221 1.00 53.12 246 SER A N 1
ATOM 2020 C CA . SER A 1 246 ? -16.091 32.554 3.840 1.00 53.12 246 SER A CA 1
ATOM 2021 C C . SER A 1 246 ? -15.161 31.643 3.025 1.00 53.12 246 SER A C 1
ATOM 2023 O O . SER A 1 246 ? -14.745 32.014 1.926 1.00 53.12 246 SER A O 1
ATOM 2025 N N . LYS A 1 247 ? -14.872 30.436 3.540 1.00 50.94 247 LYS A N 1
ATOM 2026 C CA . LYS A 1 247 ? -14.006 29.427 2.889 1.00 50.94 247 LYS A CA 1
ATOM 2027 C C . LYS A 1 247 ? -14.467 29.068 1.473 1.00 50.94 247 LYS A C 1
ATOM 2029 O O . LYS A 1 247 ? -13.651 28.976 0.561 1.00 50.94 247 LYS A O 1
ATOM 2034 N N . TYR A 1 248 ? -15.776 28.921 1.277 1.00 50.69 248 TYR A N 1
ATOM 2035 C CA . TYR A 1 248 ? -16.346 28.530 -0.011 1.00 50.69 248 TYR A CA 1
ATOM 2036 C C . TYR A 1 248 ? -16.133 29.606 -1.081 1.00 50.69 248 TYR A C 1
ATOM 2038 O O . TYR A 1 248 ? -15.754 29.283 -2.200 1.00 50.69 248 TYR A O 1
ATOM 2046 N N . GLY A 1 249 ? -16.290 30.889 -0.736 1.00 53.19 249 GLY A N 1
ATOM 2047 C CA . GLY A 1 249 ? -16.153 31.985 -1.703 1.00 53.19 249 GLY A CA 1
ATOM 2048 C C . GLY A 1 249 ? -14.754 32.090 -2.318 1.00 53.19 249 GLY A C 1
ATOM 2049 O O . GLY A 1 249 ? -14.619 32.380 -3.503 1.00 53.19 249 GLY A O 1
ATOM 2050 N N . PHE A 1 250 ? -13.714 31.797 -1.538 1.00 52.50 250 PHE A N 1
ATOM 2051 C CA . PHE A 1 250 ? -12.336 31.840 -2.022 1.00 52.50 250 PHE A CA 1
ATOM 2052 C C . PHE A 1 250 ? -11.958 30.601 -2.847 1.00 52.50 250 PHE A C 1
ATOM 2054 O O . PHE A 1 250 ? -11.325 30.745 -3.890 1.00 52.50 250 PHE A O 1
ATOM 2061 N N . ILE A 1 251 ? -12.413 29.403 -2.450 1.00 48.09 251 ILE A N 1
ATOM 2062 C CA . ILE A 1 251 ? -12.223 28.167 -3.233 1.00 48.09 251 ILE A CA 1
ATOM 2063 C C . ILE A 1 251 ? -12.897 28.293 -4.605 1.00 48.09 251 ILE A C 1
ATOM 2065 O O . ILE A 1 251 ? -12.267 28.013 -5.624 1.00 48.09 251 ILE A O 1
ATOM 2069 N N . PHE A 1 252 ? -14.135 28.798 -4.659 1.00 52.75 252 PHE A N 1
ATOM 2070 C CA . PHE A 1 252 ? -14.808 29.083 -5.932 1.00 52.75 252 PHE A CA 1
ATOM 2071 C C . PHE A 1 252 ? -14.054 30.127 -6.769 1.00 52.75 252 PHE A C 1
ATOM 2073 O O . PHE A 1 252 ? -14.013 30.010 -7.993 1.00 52.75 252 PHE A O 1
ATOM 2080 N N . GLY A 1 253 ? -13.404 31.101 -6.125 1.00 55.34 253 GLY A N 1
ATOM 2081 C CA . GLY A 1 253 ? -12.527 32.064 -6.791 1.00 55.34 253 GLY A CA 1
ATOM 2082 C C . GLY A 1 253 ? -11.301 31.415 -7.443 1.00 55.34 253 GLY A C 1
ATOM 2083 O O . GLY A 1 253 ? -11.040 31.656 -8.620 1.00 55.34 253 GLY A O 1
ATOM 2084 N N . ILE A 1 254 ? -10.580 30.551 -6.720 1.00 57.34 254 ILE A N 1
ATOM 2085 C CA . ILE A 1 254 ? -9.409 29.830 -7.253 1.00 57.34 254 ILE A CA 1
ATOM 2086 C C . ILE A 1 254 ? -9.817 28.890 -8.387 1.00 57.34 254 ILE A C 1
ATOM 2088 O O . ILE A 1 254 ? -9.188 28.905 -9.444 1.00 57.34 254 ILE A O 1
ATOM 2092 N N . ILE A 1 255 ? -10.891 28.115 -8.204 1.00 52.53 255 ILE A N 1
ATOM 2093 C CA . ILE A 1 255 ? -11.415 27.230 -9.251 1.00 52.53 255 ILE A CA 1
ATOM 2094 C C . ILE A 1 255 ? -11.785 28.053 -10.490 1.00 52.53 255 ILE A C 1
ATOM 2096 O O . ILE A 1 255 ? -11.422 27.674 -11.601 1.00 52.53 255 ILE A O 1
ATOM 2100 N N . GLY A 1 256 ? -12.419 29.217 -10.317 1.00 53.28 256 GLY A N 1
ATOM 2101 C CA . GLY A 1 256 ? -12.725 30.129 -11.420 1.00 53.28 256 GLY A CA 1
ATOM 2102 C C . GLY A 1 256 ? -11.479 30.605 -12.174 1.00 53.28 256 GLY A C 1
ATOM 2103 O O . GLY A 1 256 ? -11.467 30.614 -13.407 1.00 53.28 256 GLY A O 1
ATOM 2104 N N . ILE A 1 257 ? -10.404 30.941 -11.457 1.00 55.59 257 ILE A N 1
ATOM 2105 C CA . ILE A 1 257 ? -9.127 31.354 -12.060 1.00 55.59 257 ILE A CA 1
ATOM 2106 C C . ILE A 1 257 ? -8.481 30.190 -12.820 1.00 55.59 257 ILE A C 1
ATOM 2108 O O . ILE A 1 257 ? -8.067 30.369 -13.964 1.00 55.59 257 ILE A O 1
ATOM 2112 N N . ILE A 1 258 ? -8.445 28.990 -12.237 1.00 52.66 258 ILE A N 1
ATOM 2113 C CA . ILE A 1 258 ? -7.875 27.794 -12.876 1.00 52.66 258 ILE A CA 1
ATOM 2114 C C . ILE A 1 258 ? -8.660 27.428 -14.140 1.00 52.66 258 ILE A C 1
ATOM 2116 O O . ILE A 1 258 ? -8.059 27.219 -15.191 1.00 52.66 258 ILE A O 1
ATOM 2120 N N . VAL A 1 259 ? -9.995 27.432 -14.080 1.00 54.28 259 VAL A N 1
ATOM 2121 C CA . VAL A 1 259 ? -10.864 27.200 -15.248 1.00 54.28 259 VAL A CA 1
ATOM 2122 C C . VAL A 1 259 ? -10.608 28.244 -16.337 1.00 54.28 259 VAL A C 1
ATOM 2124 O O . VAL A 1 259 ? -10.544 27.900 -17.517 1.00 54.28 259 VAL A O 1
ATOM 2127 N N . THR A 1 260 ? -10.386 29.504 -15.957 1.00 51.91 260 THR A N 1
ATOM 2128 C CA . THR A 1 260 ? -10.053 30.578 -16.904 1.00 51.91 260 THR A CA 1
ATOM 2129 C C . THR A 1 260 ? -8.694 30.345 -17.569 1.00 51.91 260 THR A C 1
ATOM 2131 O O . THR A 1 260 ? -8.574 30.484 -18.785 1.00 51.91 260 THR A O 1
ATOM 2134 N N . ILE A 1 261 ? -7.676 29.940 -16.804 1.00 53.75 261 ILE A N 1
ATOM 2135 C CA . ILE A 1 261 ? -6.336 29.631 -17.327 1.00 53.75 261 ILE A CA 1
ATOM 2136 C C . ILE A 1 261 ? -6.390 28.422 -18.269 1.00 53.75 261 ILE A C 1
ATOM 2138 O O . ILE A 1 261 ? -5.845 28.484 -19.370 1.00 53.75 261 ILE A O 1
ATOM 2142 N N . ILE A 1 262 ? -7.098 27.353 -17.892 1.00 50.31 262 ILE A N 1
ATOM 2143 C CA . ILE A 1 262 ? -7.292 26.167 -18.739 1.00 50.31 262 ILE A CA 1
ATOM 2144 C C . ILE A 1 262 ? -8.021 26.549 -20.034 1.00 50.31 262 ILE A C 1
ATOM 2146 O O . ILE A 1 262 ? -7.590 26.160 -21.120 1.00 50.31 262 ILE A O 1
ATOM 2150 N N . GLY A 1 263 ? -9.074 27.367 -19.946 1.00 48.09 263 GLY A N 1
ATOM 2151 C CA . GLY A 1 263 ? -9.791 27.884 -21.112 1.00 48.09 263 GLY A CA 1
ATOM 2152 C C . GLY A 1 263 ? -8.894 28.702 -22.047 1.00 48.09 263 GLY A C 1
ATOM 2153 O O . GLY A 1 263 ? -8.938 28.512 -23.263 1.00 48.09 263 GLY A O 1
ATOM 2154 N N . LEU A 1 264 ? -8.025 29.556 -21.496 1.00 52.47 264 LEU A N 1
ATOM 2155 C CA . LEU A 1 264 ? -7.042 30.323 -22.267 1.00 52.47 264 LEU A CA 1
ATOM 2156 C C . LEU A 1 264 ? -6.019 29.415 -22.957 1.00 52.47 264 LEU A C 1
ATOM 2158 O O . LEU A 1 264 ? -5.716 29.637 -24.126 1.00 52.47 264 LEU A O 1
ATOM 2162 N N . VAL A 1 265 ? -5.524 28.377 -22.278 1.00 50.19 265 VAL A N 1
ATOM 2163 C CA . VAL A 1 265 ? -4.571 27.409 -22.846 1.00 50.19 265 VAL A CA 1
ATOM 2164 C C . VAL A 1 265 ? -5.210 26.596 -23.975 1.00 50.19 265 VAL A C 1
ATOM 2166 O O . VAL A 1 265 ? -4.620 26.482 -25.049 1.00 50.19 265 VAL A O 1
ATOM 2169 N N . ILE A 1 266 ? -6.433 26.090 -23.781 1.00 51.19 266 ILE A N 1
ATOM 2170 C CA . ILE A 1 266 ? -7.179 25.344 -24.809 1.00 51.19 266 ILE A CA 1
ATOM 2171 C C . ILE A 1 266 ? -7.489 26.239 -26.012 1.00 51.19 266 ILE A C 1
ATOM 2173 O O . ILE A 1 266 ? -7.330 25.811 -27.158 1.00 51.19 266 ILE A O 1
ATOM 2177 N N . SER A 1 267 ? -7.898 27.487 -25.764 1.00 58.22 267 SER A N 1
ATOM 2178 C CA . SER A 1 267 ? -8.153 28.476 -26.813 1.00 58.22 267 SER A CA 1
ATOM 2179 C C . SER A 1 267 ? -6.887 28.753 -27.625 1.00 58.22 267 SER A C 1
ATOM 2181 O O . SER A 1 267 ? -6.915 28.631 -28.848 1.00 58.22 267 SER A O 1
ATOM 2183 N N . ASN A 1 268 ? -5.749 28.999 -26.965 1.00 54.31 268 ASN A N 1
ATOM 2184 C CA . ASN A 1 268 ? -4.466 29.232 -27.637 1.00 54.31 268 ASN A CA 1
ATOM 2185 C C . ASN A 1 268 ? -4.001 28.011 -28.444 1.00 54.31 268 ASN A C 1
ATOM 2187 O O . ASN A 1 268 ? -3.543 28.149 -29.577 1.00 54.31 268 ASN A O 1
ATOM 2191 N N . TYR A 1 269 ? -4.159 26.804 -27.895 1.00 61.00 269 TYR A N 1
ATOM 2192 C CA . TYR A 1 269 ? -3.807 25.563 -28.587 1.00 61.00 269 TYR A CA 1
ATOM 2193 C C . TYR A 1 269 ? -4.679 25.337 -29.830 1.00 61.00 269 TYR A C 1
ATOM 2195 O O . TYR A 1 269 ? -4.182 24.972 -30.897 1.00 61.00 269 TYR A O 1
ATOM 2203 N N . SER A 1 270 ? -5.978 25.623 -29.719 1.00 64.94 270 SER A N 1
ATOM 2204 C CA . SER A 1 270 ? -6.927 25.549 -30.835 1.00 64.94 270 SER A CA 1
ATOM 2205 C C . SER A 1 270 ? -6.608 26.592 -31.911 1.00 64.94 270 SER A C 1
ATOM 2207 O O . SER A 1 270 ? -6.628 26.273 -33.099 1.00 64.94 270 SER A O 1
ATOM 2209 N N . TYR A 1 271 ? -6.223 27.805 -31.505 1.00 63.38 271 TYR A N 1
ATOM 2210 C CA . TYR A 1 271 ? -5.797 28.880 -32.403 1.00 63.38 271 TYR A CA 1
ATOM 2211 C C . TYR A 1 271 ? -4.534 28.503 -33.190 1.00 63.38 271 TYR A C 1
ATOM 2213 O O . TYR A 1 271 ? -4.488 28.659 -34.410 1.00 63.38 271 TYR A O 1
ATOM 2221 N N . LEU A 1 272 ? -3.530 27.934 -32.516 1.00 60.41 272 LEU A N 1
ATOM 2222 C CA . LEU A 1 272 ? -2.294 27.458 -33.145 1.00 60.41 272 LEU A CA 1
ATOM 2223 C C . LEU A 1 272 ? -2.549 26.296 -34.111 1.00 60.41 272 LEU A C 1
ATOM 2225 O O . LEU A 1 272 ? -1.952 26.244 -35.187 1.00 60.41 272 LEU A O 1
ATOM 2229 N N . LYS A 1 273 ? -3.474 25.391 -33.773 1.00 62.25 273 LYS A N 1
ATOM 2230 C CA . LYS A 1 273 ? -3.872 24.277 -34.643 1.00 62.25 273 LYS A CA 1
ATOM 2231 C C . LYS A 1 273 ? -4.579 24.763 -35.912 1.00 62.25 273 LYS A C 1
ATOM 2233 O O . LYS A 1 273 ? -4.275 24.266 -36.993 1.00 62.25 273 LYS A O 1
ATOM 2238 N N . ILE A 1 274 ? -5.462 25.759 -35.800 1.00 65.75 274 ILE A N 1
ATOM 2239 C CA . ILE A 1 274 ? -6.136 26.387 -36.949 1.00 65.75 274 ILE A CA 1
ATOM 2240 C C . ILE A 1 274 ? -5.126 27.136 -37.826 1.00 65.75 274 ILE A C 1
ATOM 2242 O O . ILE A 1 274 ? -5.145 26.971 -39.041 1.00 65.75 274 ILE A O 1
ATOM 2246 N N . ILE A 1 275 ? -4.198 27.897 -37.237 1.00 66.69 275 ILE A N 1
ATOM 2247 C CA . ILE A 1 275 ? -3.145 28.598 -37.990 1.00 66.69 275 ILE A CA 1
ATOM 2248 C C . ILE A 1 275 ? -2.243 27.609 -38.734 1.00 66.69 275 ILE A C 1
ATOM 2250 O O . ILE A 1 275 ? -1.930 27.836 -39.901 1.00 66.69 275 ILE A O 1
ATOM 2254 N N . ASN A 1 276 ? -1.846 26.507 -38.097 1.00 64.38 276 ASN A N 1
ATOM 2255 C CA . ASN A 1 276 ? -1.022 25.489 -38.746 1.00 64.38 276 ASN A CA 1
ATOM 2256 C C . ASN A 1 276 ? -1.777 24.776 -39.875 1.00 64.38 276 ASN A C 1
ATOM 2258 O O . ASN A 1 276 ? -1.200 24.554 -40.934 1.00 64.38 276 ASN A O 1
ATOM 2262 N N . TYR A 1 277 ? -3.070 24.497 -39.696 1.00 62.00 277 TYR A N 1
ATOM 2263 C CA . TYR A 1 277 ? -3.919 23.923 -40.741 1.00 62.00 277 TYR A CA 1
ATOM 2264 C C . TYR A 1 277 ? -4.110 24.879 -41.932 1.00 62.00 277 TYR A C 1
ATOM 2266 O O . TYR A 1 277 ? -4.007 24.468 -43.086 1.00 62.00 277 TYR A O 1
ATOM 2274 N N . LEU A 1 278 ? -4.308 26.175 -41.670 1.00 66.00 278 LEU A N 1
ATOM 2275 C CA . LEU A 1 278 ? -4.412 27.200 -42.713 1.00 66.00 278 LEU A CA 1
ATOM 2276 C C . LEU A 1 278 ? -3.083 27.418 -43.451 1.00 66.00 278 LEU A C 1
ATOM 2278 O O . LEU A 1 278 ? -3.100 27.550 -44.671 1.00 66.00 278 LEU A O 1
ATOM 2282 N N . LYS A 1 279 ? -1.940 27.380 -42.751 1.00 66.44 279 LYS A N 1
ATOM 2283 C CA . LYS A 1 279 ? -0.603 27.417 -43.374 1.00 66.44 279 LYS A CA 1
ATOM 2284 C C . LYS A 1 279 ? -0.367 26.223 -44.300 1.00 66.44 279 LYS A C 1
ATOM 2286 O O . LYS A 1 279 ? 0.168 26.389 -45.391 1.00 66.44 279 LYS A O 1
ATOM 2291 N N . GLN A 1 280 ? -0.826 25.041 -43.894 1.00 67.50 280 GLN A N 1
ATOM 2292 C CA . GLN A 1 280 ? -0.714 23.812 -44.679 1.00 67.50 280 GLN A CA 1
ATOM 2293 C C . GLN A 1 280 ? -1.607 23.831 -45.934 1.00 67.50 280 GLN A C 1
ATOM 2295 O O . GLN A 1 280 ? -1.231 23.275 -46.962 1.00 67.50 280 GLN A O 1
ATOM 2300 N N . LEU A 1 281 ? -2.757 24.511 -45.875 1.00 66.69 281 LEU A N 1
ATOM 2301 C CA . LEU A 1 281 ? -3.648 24.726 -47.022 1.00 66.69 281 LEU A CA 1
ATOM 2302 C C . LEU A 1 281 ? -3.182 25.851 -47.961 1.00 66.69 281 LEU A C 1
ATOM 2304 O O . LEU A 1 281 ? -3.531 25.828 -49.139 1.00 66.69 281 LEU A O 1
ATOM 2308 N N . SER A 1 282 ? -2.398 26.821 -47.477 1.00 66.06 282 SER A N 1
ATOM 2309 C CA . SER A 1 282 ? -1.911 27.948 -48.288 1.00 66.06 282 SER A CA 1
ATOM 2310 C C . SER A 1 282 ? -0.638 27.667 -49.099 1.00 66.06 282 SER A C 1
ATOM 2312 O O . SER A 1 282 ? -0.203 28.546 -49.835 1.00 66.06 282 SER A O 1
ATOM 2314 N N . GLY A 1 283 ? -0.052 26.468 -49.006 1.00 58.47 283 GLY A N 1
ATOM 2315 C CA . GLY A 1 283 ? 1.018 26.028 -49.913 1.00 58.47 283 GLY A CA 1
ATOM 2316 C C . GLY A 1 283 ? 2.316 26.850 -49.873 1.00 58.47 283 GLY A C 1
ATOM 2317 O O . GLY A 1 283 ? 2.906 27.096 -50.926 1.00 58.47 283 GLY A O 1
ATOM 2318 N N . HIS A 1 284 ? 2.773 27.250 -48.683 1.00 48.34 284 HIS A N 1
ATOM 2319 C CA . HIS A 1 284 ? 4.139 27.735 -48.447 1.00 48.34 284 HIS A CA 1
ATOM 2320 C C . HIS A 1 284 ? 4.783 26.984 -47.286 1.00 48.34 284 HIS A C 1
ATOM 2322 O O . HIS A 1 284 ? 4.143 26.908 -46.213 1.00 48.34 284 HIS A O 1
#

pLDDT: mean 76.64, std 19.18, range [43.44, 98.56]

Nearest PDB structures (foldseek):
  7w12-assembly1_A  TM=7.402E-01  e=3.081E-06  Vibrio splendidus
  7d2a-assembly1_A  TM=6.734E-01  e=3.463E-06  Persicobacter sp. CCB-QB2
  5zu5-assembly1_A  TM=7.245E-01  e=1.051E-05  Vibrio splendidus
  3ggl-assembly1_A  TM=6.664E-01  e=1.126E-03  Bacteroides thetaiotaomicron

Mean predicted aligned error: 14.48 Å

Foldseek 3Di:
DDQLLAQFDFPDPWDVRSQARPPDPAQAAPVDQWTKDFPQFKGKTFSVAWFQWFKKKFAWQQRPRHVPDPHTHPKWWWWWKWFDAPLFKIWTQDGCQPHTHGGMAMEGEVRTDTGRMIMIRGHDMPPDRMTITNYITTDSDDDPDDPDDHPYYYYGYPPQDIPDIDGGPPGPVLVVLVVVLVVVVVVCVVCVPPDVPDPVNVVSVVSNVVSVVVSVVVSVVSVCCVPPVSVVVVVVVVVVVVVDDDPVVVVVVVVVVVVVVVVVVVVVVVVVVVVVVVVVVVPD

Sequence (284 aa):
MANVALGKRVEEDWSNSIEATNGNVSKYTGNAGFAYTPWPDNLTIDLENIYELHVIRFLLFDGLGRPNSKTRDTRIYKYRLLTSKDHREWHLHFDTGKDGYNGWQEFEFIPPVQARYVRIHAMWNSANKWFHVVEVEAHDSPAPKMTAECVLKRTIRNSIDSNEIELGETYPLARKVSDLADQIEEIVNKHPDWLKEEPLLEVVKELRIRFRDINLIEQNIDSIRSEIIEPVTNEMDKASKLGKYSKYGFIFGIIGIIVTIIGLVISNYSYLKIINYLKQLSGH

InterPro domains:
  IPR000421 Coagulation factor 5/8, C-terminal domain [PF00754] (19-136)
  IPR000421 Coagulation factor 5/8, C-terminal domain [PS50022] (1-141)
  IPR008979 Galactose-binding-like domain superfamily [SSF49785] (36-139)

Solvent-accessible surface area (backbone atoms only — not comparable to full-atom values): 15206 Å² total; per-residue (Å²): 119,44,59,58,28,58,73,36,53,50,74,49,97,39,49,57,37,62,33,24,11,62,78,53,84,55,69,18,54,102,84,46,57,37,14,33,44,61,51,45,38,55,48,35,35,50,49,89,46,78,38,55,31,26,25,42,33,35,30,29,64,25,57,56,30,32,88,88,46,87,60,69,50,88,51,32,33,28,40,33,38,32,36,14,72,76,73,38,55,30,39,42,73,46,69,41,78,92,50,59,50,38,32,30,36,40,41,38,36,51,68,56,44,74,27,19,32,45,30,41,36,36,56,41,41,74,77,49,65,57,38,52,34,21,32,42,42,34,14,62,27,76,66,78,84,73,88,67,77,67,70,40,77,47,78,45,48,92,84,82,79,53,89,49,69,46,82,48,80,76,58,44,67,55,40,60,49,48,53,52,42,51,52,51,53,52,52,46,72,74,40,64,88,81,50,89,84,51,67,66,59,50,49,44,51,48,48,54,51,54,38,51,51,46,53,51,46,52,53,44,50,53,48,45,36,66,72,47,49,48,56,51,52,54,53,46,53,57,43,39,78,69,71,75,58,65,70,65,64,53,52,55,48,51,52,50,50,51,52,50,52,52,50,52,52,53,48,52,52,51,50,52,52,51,52,52,53,51,42,67,73,66,75,115

Radius of gyration: 22.84 Å; Cα contacts (8 Å, |Δi|>4): 479; chains: 1; bounding box: 40×53×69 Å

Organism: NCBI:txid2844893

Secondary structure (DSSP, 8-state):
--BTTTTPPBSS--BTGGGGGSS--S---SSSSSEEEESSEEEEEEEEEEEEEEEEEEEE--STTSTT--S-----EEEEEEEESSSSEEEEEEE-TT--B-EEEEEEEEEEEEEEEEEEEEEEESSSSEEEEEEEEEESSSPPPPSSPEEEEEEE-TTTS---EEES----HHHHHHHHHHHHHHHHHH-TTSS-SSHHHHHHHHHHHHHHHHHHHHHHHHHHIIIIIHHHHHHHHHHHHTTS--HHHHHHHHHHHHHHHHHHHHHHHHHHHHHHHHHHHTT-